Protein AF-A0A2X0LQR2-F1 (afdb_monomer)

Structure (mmCIF, N/CA/C/O backbone):
data_AF-A0A2X0LQR2-F1
#
_entry.id   AF-A0A2X0LQR2-F1
#
loop_
_atom_site.group_PDB
_atom_site.id
_atom_site.type_symbol
_atom_site.label_atom_id
_atom_site.label_alt_id
_atom_site.label_comp_id
_atom_site.label_asym_id
_atom_site.label_entity_id
_atom_site.label_seq_id
_atom_site.pdbx_PDB_ins_code
_atom_site.Cartn_x
_atom_site.Cartn_y
_atom_site.Cartn_z
_atom_site.occupancy
_atom_site.B_iso_or_equiv
_atom_site.auth_seq_id
_atom_site.auth_comp_id
_atom_site.auth_asym_id
_atom_site.auth_atom_id
_atom_site.pdbx_PDB_model_num
ATOM 1 N N . MET A 1 1 ? -68.042 10.830 -75.413 1.00 37.03 1 MET A N 1
ATOM 2 C CA . MET A 1 1 ? -68.304 9.758 -76.400 1.00 37.03 1 MET A CA 1
ATOM 3 C C . MET A 1 1 ? -67.283 8.655 -76.143 1.00 37.03 1 MET A C 1
ATOM 5 O O . MET A 1 1 ? -66.119 8.993 -75.977 1.00 37.03 1 MET A O 1
ATOM 9 N N . SER A 1 2 ? -67.717 7.398 -75.999 1.00 33.03 2 SER A N 1
ATOM 10 C CA . SER A 1 2 ? -66.844 6.212 -75.831 1.00 33.03 2 SER A CA 1
ATOM 11 C C . SER A 1 2 ? -66.238 5.748 -77.186 1.00 33.03 2 SER A C 1
ATOM 13 O O . SER A 1 2 ? -66.520 6.398 -78.191 1.00 33.03 2 SER A O 1
ATOM 15 N N . PRO A 1 3 ? -65.425 4.665 -77.230 1.00 62.09 3 PRO A N 1
ATOM 16 C CA . PRO A 1 3 ? -63.999 4.594 -77.605 1.00 62.09 3 PRO A CA 1
ATOM 17 C C . PRO A 1 3 ? -63.790 4.156 -79.091 1.00 62.09 3 PRO A C 1
ATOM 19 O O . PRO A 1 3 ? -64.756 4.264 -79.848 1.00 62.09 3 PRO A O 1
ATOM 22 N N . PRO A 1 4 ? -62.596 3.699 -79.566 1.00 39.72 4 PRO A N 1
ATOM 23 C CA . PRO A 1 4 ? -62.143 2.318 -79.292 1.00 39.72 4 PRO A CA 1
ATOM 24 C C . PRO A 1 4 ? -60.601 2.076 -79.225 1.00 39.72 4 PRO A C 1
ATOM 26 O O . PRO A 1 4 ? -59.791 2.805 -79.790 1.00 39.72 4 PRO A O 1
ATOM 29 N N . SER A 1 5 ? -60.216 0.995 -78.534 1.00 38.16 5 SER A N 1
ATOM 30 C CA . SER A 1 5 ? -58.995 0.168 -78.738 1.00 38.16 5 SER A CA 1
ATOM 31 C C . SER A 1 5 ? -59.114 -0.639 -80.069 1.00 38.16 5 SER A C 1
ATOM 33 O O . SER A 1 5 ? -60.225 -0.616 -80.600 1.00 38.16 5 SER A O 1
ATOM 35 N N . PRO A 1 6 ? -58.119 -1.403 -80.619 1.00 45.31 6 PRO A N 1
ATOM 36 C CA . PRO A 1 6 ? -57.048 -2.147 -79.917 1.00 45.31 6 PRO A CA 1
ATOM 37 C C . PRO A 1 6 ? -55.669 -2.349 -80.621 1.00 45.31 6 PRO A C 1
ATOM 39 O O . PRO A 1 6 ? -55.527 -2.096 -81.808 1.00 45.31 6 PRO A O 1
ATOM 42 N N . SER A 1 7 ? -54.716 -2.887 -79.828 1.00 35.38 7 SER A N 1
ATOM 43 C CA . SER A 1 7 ? -53.626 -3.870 -80.110 1.00 35.38 7 SER A CA 1
ATOM 44 C C . SER A 1 7 ? -52.618 -3.623 -81.263 1.00 35.38 7 SER A C 1
ATOM 46 O O . SER A 1 7 ? -52.982 -3.137 -82.317 1.00 35.38 7 SER A O 1
ATOM 48 N N . ALA A 1 8 ? -51.328 -3.990 -81.204 1.00 32.84 8 ALA A N 1
ATOM 49 C CA . ALA A 1 8 ? -50.599 -4.996 -80.423 1.00 32.84 8 ALA A CA 1
ATOM 50 C C . ALA A 1 8 ? -49.073 -4.711 -80.409 1.00 32.84 8 ALA A C 1
ATOM 52 O O . ALA A 1 8 ? -48.586 -4.047 -81.317 1.00 32.84 8 ALA A O 1
ATOM 53 N N . ALA A 1 9 ? -48.376 -5.358 -79.457 1.00 31.03 9 ALA A N 1
ATOM 54 C CA . ALA A 1 9 ? -46.938 -5.699 -79.406 1.00 31.03 9 ALA A CA 1
ATOM 55 C C . ALA A 1 9 ? -45.953 -4.510 -79.367 1.00 31.03 9 ALA A C 1
ATOM 57 O O . ALA A 1 9 ? -45.847 -3.747 -80.316 1.00 31.03 9 ALA A O 1
ATOM 58 N N . GLY A 1 10 ? -45.279 -4.238 -78.241 1.00 29.14 10 GLY A N 1
ATOM 59 C CA . GLY A 1 10 ? -44.215 -5.079 -77.653 1.00 29.14 10 GLY A CA 1
ATOM 60 C C . GLY A 1 10 ? -42.917 -4.726 -78.393 1.00 29.14 10 GLY A C 1
ATOM 61 O O . GLY A 1 10 ? -42.873 -4.868 -79.605 1.00 29.14 10 GLY A O 1
ATOM 62 N N . ASP A 1 11 ? -41.878 -4.130 -77.825 1.00 29.59 11 ASP A N 1
ATOM 63 C CA . ASP A 1 11 ? -41.240 -4.256 -76.519 1.00 29.59 11 ASP A CA 1
ATOM 64 C C . ASP A 1 11 ? -40.550 -2.909 -76.221 1.00 29.59 11 ASP A C 1
ATOM 66 O O . ASP A 1 11 ? -40.010 -2.278 -77.133 1.00 29.59 11 ASP A O 1
ATOM 70 N N . LEU A 1 12 ? -40.596 -2.439 -74.973 1.00 34.75 12 LEU A N 1
ATOM 71 C CA . LEU A 1 12 ? -39.966 -1.186 -74.542 1.00 34.75 12 LEU A CA 1
ATOM 72 C C . LEU A 1 12 ? -38.674 -1.508 -73.793 1.00 34.75 12 LEU A C 1
ATOM 74 O O . LEU A 1 12 ? -38.721 -1.963 -72.654 1.00 34.75 12 LEU A O 1
ATOM 78 N N . ASP A 1 13 ? -37.543 -1.195 -74.416 1.00 33.78 13 ASP A N 1
ATOM 79 C CA . ASP A 1 13 ? -36.260 -1.057 -73.734 1.00 33.78 13 ASP A CA 1
ATOM 80 C C . ASP A 1 13 ? -36.000 0.447 -73.533 1.00 33.78 13 ASP A C 1
ATOM 82 O O . ASP A 1 13 ? -35.768 1.189 -74.490 1.00 33.78 13 ASP A O 1
ATOM 86 N N . VAL A 1 14 ? -36.136 0.922 -72.291 1.00 36.72 14 VAL A N 1
ATOM 87 C CA . VAL A 1 14 ? -35.825 2.300 -71.875 1.00 36.72 14 VAL A CA 1
ATOM 88 C C . VAL A 1 14 ? -34.843 2.246 -70.708 1.00 36.72 14 VAL A C 1
ATOM 90 O O . VAL A 1 14 ? -35.204 2.061 -69.551 1.00 36.72 14 VAL A O 1
ATOM 93 N N . GLN A 1 15 ? -33.573 2.357 -71.081 1.00 34.62 15 GLN A N 1
ATOM 94 C CA . GLN A 1 15 ? -32.645 3.427 -70.708 1.00 34.62 15 GLN A CA 1
ATOM 95 C C . GLN A 1 15 ? -32.690 3.991 -69.269 1.00 34.62 15 GLN A C 1
ATOM 97 O O . GLN A 1 15 ? -33.530 4.813 -68.922 1.00 34.62 15 GLN A O 1
ATOM 102 N N . SER A 1 16 ? -31.647 3.601 -68.528 1.00 35.78 16 SER A N 1
ATOM 103 C CA . SER A 1 16 ? -30.756 4.361 -67.631 1.00 35.78 16 SER A CA 1
ATOM 104 C C . SER A 1 16 ? -31.255 5.391 -66.603 1.00 35.78 16 SER A C 1
ATOM 106 O O . SER A 1 16 ? -31.853 6.411 -66.922 1.00 35.78 16 SER A O 1
ATOM 108 N N . ASP A 1 17 ? -30.672 5.179 -65.413 1.00 37.75 17 ASP A N 1
ATOM 109 C CA . ASP A 1 17 ? -30.167 6.144 -64.422 1.00 37.75 17 ASP A CA 1
ATOM 110 C C . ASP A 1 17 ? -31.158 6.804 -63.451 1.00 37.75 17 ASP A C 1
ATOM 112 O O . ASP A 1 17 ? -31.755 7.836 -63.730 1.00 37.75 17 ASP A O 1
ATOM 116 N N . MET A 1 18 ? -31.213 6.296 -62.214 1.00 37.78 18 MET A N 1
ATOM 117 C CA . MET A 1 18 ? -30.435 6.853 -61.091 1.00 37.78 18 MET A CA 1
ATOM 118 C C . MET A 1 18 ? -30.925 6.327 -59.732 1.00 37.78 18 MET A C 1
ATOM 120 O O . MET A 1 18 ? -32.117 6.320 -59.450 1.00 37.78 18 MET A O 1
ATOM 124 N N . ALA A 1 19 ? -29.941 6.043 -58.869 1.00 40.81 19 ALA A N 1
ATOM 125 C CA . ALA A 1 19 ? -30.005 5.937 -57.407 1.00 40.81 19 ALA A CA 1
ATOM 126 C C . ALA A 1 19 ? -30.836 4.797 -56.786 1.00 40.81 19 ALA A C 1
ATOM 128 O O . ALA A 1 19 ? -31.954 4.521 -57.202 1.00 40.81 19 ALA A O 1
ATOM 129 N N . THR A 1 20 ? -30.288 4.224 -55.698 1.00 33.25 20 THR A N 1
ATOM 130 C CA . THR A 1 20 ? -30.971 3.690 -54.489 1.00 33.25 20 THR A CA 1
ATOM 131 C C . THR A 1 20 ? -30.330 2.379 -53.996 1.00 33.25 20 THR A C 1
ATOM 133 O O . THR A 1 20 ? -30.531 1.322 -54.574 1.00 33.25 20 THR A O 1
ATOM 136 N N . THR A 1 21 ? -29.563 2.514 -52.905 1.00 39.72 21 THR A N 1
ATOM 137 C CA . THR A 1 21 ? -29.566 1.685 -51.674 1.00 39.72 21 THR A CA 1
ATOM 138 C C . THR A 1 21 ? -29.356 0.155 -51.771 1.00 39.72 21 THR A C 1
ATOM 140 O O . THR A 1 21 ? -30.076 -0.525 -52.495 1.00 39.72 21 THR A O 1
ATOM 143 N N . PRO A 1 22 ? -28.447 -0.446 -50.969 1.00 45.72 22 PRO A N 1
ATOM 144 C CA . PRO A 1 22 ? -28.354 -1.905 -50.859 1.00 45.72 22 PRO A CA 1
ATOM 145 C C . PRO A 1 22 ? -29.617 -2.492 -50.188 1.00 45.72 22 PRO A C 1
ATOM 147 O O . PRO A 1 22 ? -30.152 -1.868 -49.266 1.00 45.72 22 PRO A O 1
ATOM 150 N N . PRO A 1 23 ? -30.106 -3.677 -50.606 1.00 50.25 23 PRO A N 1
ATOM 151 C CA . PRO A 1 23 ? -31.244 -4.327 -49.958 1.00 50.25 23 PRO A CA 1
ATOM 152 C C . PRO A 1 23 ? -30.871 -4.882 -48.561 1.00 50.25 23 PRO A C 1
ATOM 154 O O . PRO A 1 23 ? -29.695 -5.141 -48.295 1.00 50.25 23 PRO A O 1
ATOM 157 N N . PRO A 1 24 ? -31.856 -5.062 -47.655 1.00 38.16 24 PRO A N 1
ATOM 158 C CA . PRO A 1 24 ? -31.656 -5.534 -46.279 1.00 38.16 24 PRO A CA 1
ATOM 159 C C . PRO A 1 24 ? -31.376 -7.058 -46.226 1.00 38.16 24 PRO A C 1
ATOM 161 O O . PRO A 1 24 ? -31.501 -7.741 -47.246 1.00 38.16 24 PRO A O 1
ATOM 164 N N . PRO A 1 25 ? -30.961 -7.618 -45.069 1.00 43.97 25 PRO A N 1
ATOM 165 C CA . PRO A 1 25 ? -30.240 -8.884 -45.023 1.00 43.97 25 PRO A CA 1
ATOM 166 C C . PRO A 1 25 ? -31.184 -10.075 -45.205 1.00 43.97 25 PRO A C 1
ATOM 168 O O . PRO A 1 25 ? -32.221 -10.165 -44.551 1.00 43.97 25 PRO A O 1
ATOM 171 N N . SER A 1 26 ? -30.789 -11.029 -46.049 1.00 38.59 26 SER A N 1
ATOM 172 C CA . SER A 1 26 ? -31.388 -12.365 -46.057 1.00 38.59 26 SER A CA 1
ATOM 173 C C . SER A 1 26 ? -30.498 -13.302 -45.253 1.00 38.59 26 SER A C 1
ATOM 175 O O . SER A 1 26 ? -29.370 -13.600 -45.634 1.00 38.59 26 SER A O 1
ATOM 177 N N . SER A 1 27 ? -31.016 -13.712 -44.098 1.00 45.88 27 SER A N 1
ATOM 178 C CA . SER A 1 27 ? -30.435 -14.727 -43.228 1.00 45.88 27 SER A CA 1
ATOM 179 C C . SER A 1 27 ? -30.380 -16.069 -43.959 1.00 45.88 27 SER A C 1
ATOM 181 O O . SER A 1 27 ? -31.424 -16.660 -44.227 1.00 45.88 27 SER A O 1
ATOM 183 N N . ILE A 1 28 ? -29.175 -16.546 -44.271 1.00 43.28 28 ILE A N 1
ATOM 184 C CA . ILE A 1 28 ? -28.897 -17.953 -44.563 1.00 43.28 28 ILE A CA 1
ATOM 185 C C . ILE A 1 28 ? -27.579 -18.279 -43.859 1.00 43.28 28 ILE A C 1
ATOM 187 O O . ILE A 1 28 ? -26.565 -17.619 -44.071 1.00 43.28 28 ILE A O 1
ATOM 191 N N . ASN A 1 29 ? -27.626 -19.258 -42.959 1.00 52.88 29 ASN A N 1
ATOM 192 C CA . ASN A 1 29 ? -26.470 -19.785 -42.247 1.00 52.88 29 ASN A CA 1
ATOM 193 C C . ASN A 1 29 ? -25.481 -20.416 -43.243 1.00 52.88 29 ASN A C 1
ATOM 195 O O . ASN A 1 29 ? -25.614 -21.597 -43.549 1.00 52.88 29 ASN A O 1
ATOM 199 N N . ASP A 1 30 ? -24.485 -19.663 -43.707 1.00 40.47 30 ASP A N 1
ATOM 200 C CA . ASP A 1 30 ? -23.310 -20.218 -44.385 1.00 40.47 30 ASP A CA 1
ATOM 201 C C . ASP A 1 30 ? -22.145 -20.288 -43.394 1.00 40.47 30 ASP A C 1
ATOM 203 O O . ASP A 1 30 ? -21.385 -19.341 -43.182 1.00 40.47 30 ASP A O 1
ATOM 207 N N . VAL A 1 31 ? -22.019 -21.445 -42.743 1.00 52.91 31 VAL A N 1
ATOM 208 C CA . VAL A 1 31 ? -20.778 -21.833 -42.072 1.00 52.91 31 VAL A CA 1
ATOM 209 C C . VAL A 1 31 ? -19.761 -22.116 -43.174 1.00 52.91 31 VAL A C 1
ATOM 211 O O . VAL A 1 31 ? -19.867 -23.116 -43.883 1.00 52.91 31 VAL A O 1
ATOM 214 N N . ALA A 1 32 ? -18.781 -21.226 -43.329 1.00 51.41 32 ALA A N 1
ATOM 215 C CA . ALA A 1 32 ? -17.648 -21.453 -44.216 1.00 51.41 32 ALA A CA 1
ATOM 216 C C . ALA A 1 32 ? -16.962 -22.791 -43.864 1.00 51.41 32 ALA A C 1
ATOM 218 O O . ALA A 1 32 ? -16.744 -23.070 -42.678 1.00 51.41 32 ALA A O 1
ATOM 219 N N . PRO A 1 33 ? -16.598 -23.629 -44.851 1.00 46.56 33 PRO A N 1
ATOM 220 C CA . PRO A 1 33 ? -15.905 -24.875 -44.570 1.00 46.56 33 PRO A CA 1
ATOM 221 C C . PRO A 1 33 ? -14.556 -24.574 -43.910 1.00 46.56 33 PRO A C 1
ATOM 223 O O . PRO A 1 33 ? -13.736 -23.821 -44.434 1.00 46.56 33 PRO A O 1
ATOM 226 N N . THR A 1 34 ? -14.329 -25.167 -42.739 1.00 51.56 34 THR A N 1
ATOM 227 C CA . THR A 1 34 ? -13.036 -25.129 -42.054 1.00 51.56 34 THR A CA 1
ATOM 228 C C . THR A 1 34 ? -11.996 -25.817 -42.937 1.00 51.56 34 THR A C 1
ATOM 230 O O . THR A 1 34 ? -12.016 -27.034 -43.102 1.00 51.56 34 THR A O 1
ATOM 233 N N . THR A 1 35 ? -11.083 -25.047 -43.526 1.00 56.28 35 THR A N 1
ATOM 234 C CA . THR A 1 35 ? -9.946 -25.588 -44.275 1.00 56.28 35 THR A CA 1
ATOM 235 C C . THR A 1 35 ? -8.913 -26.131 -43.290 1.00 56.28 35 THR A C 1
ATOM 237 O O . THR A 1 35 ? -8.165 -25.367 -42.680 1.00 56.28 35 THR A O 1
ATOM 240 N N . SER A 1 36 ? -8.867 -27.447 -43.105 1.00 52.31 36 SER A N 1
ATOM 241 C CA . SER A 1 36 ? -7.817 -28.110 -42.328 1.00 52.31 36 SER A CA 1
ATOM 242 C C . SER A 1 36 ? -6.553 -28.271 -43.178 1.00 52.31 36 SER A C 1
ATOM 244 O O . SER A 1 36 ? -6.546 -29.029 -44.148 1.00 52.31 36 SER A O 1
ATOM 246 N N . VAL A 1 37 ? -5.477 -27.572 -42.815 1.00 69.44 37 VAL A N 1
ATOM 247 C CA . VAL A 1 37 ? -4.143 -27.764 -43.405 1.00 69.44 37 VAL A CA 1
ATOM 248 C C . VAL A 1 37 ? -3.453 -28.908 -42.665 1.00 69.44 37 VAL A C 1
ATOM 250 O O . VAL A 1 37 ? -3.290 -28.848 -41.449 1.00 69.44 37 VAL A O 1
ATOM 253 N N . THR A 1 38 ? -3.058 -29.959 -43.386 1.00 74.12 38 THR A N 1
ATOM 254 C CA . THR A 1 38 ? -2.294 -31.076 -42.806 1.00 74.12 38 THR A CA 1
ATOM 255 C C . THR A 1 38 ? -0.810 -30.785 -42.992 1.00 74.12 38 THR A C 1
ATOM 257 O O . THR A 1 38 ? -0.332 -30.750 -44.123 1.00 74.12 38 THR A O 1
ATOM 260 N N . LEU A 1 39 ? -0.096 -30.531 -41.897 1.00 76.31 39 LEU A N 1
ATOM 261 C CA . LEU A 1 39 ? 1.353 -30.333 -41.910 1.00 76.31 39 LEU A CA 1
ATOM 262 C C . LEU A 1 39 ? 2.059 -31.658 -41.628 1.00 76.31 39 LEU A C 1
ATOM 264 O O . LEU A 1 39 ? 1.596 -32.465 -40.821 1.00 76.31 39 LEU A O 1
ATOM 268 N N . THR A 1 40 ? 3.201 -31.865 -42.274 1.00 84.50 40 THR A N 1
ATOM 269 C CA . THR A 1 40 ? 4.139 -32.916 -41.864 1.00 84.50 40 THR A CA 1
ATOM 270 C C . THR A 1 40 ? 4.790 -32.542 -40.530 1.00 84.50 40 THR A C 1
ATOM 272 O O . THR A 1 40 ? 4.850 -31.367 -40.167 1.00 84.50 40 THR A O 1
ATOM 275 N N . GLN A 1 41 ? 5.288 -33.532 -39.787 1.00 79.38 41 GLN A N 1
ATOM 276 C CA . GLN A 1 41 ? 5.923 -33.306 -38.483 1.00 79.38 41 GLN A CA 1
ATOM 277 C C . GLN A 1 41 ? 7.097 -32.317 -38.570 1.00 79.38 41 GLN A C 1
ATOM 279 O O . GLN A 1 41 ? 7.236 -31.449 -37.719 1.00 79.38 41 GLN A O 1
ATOM 284 N N . GLU A 1 42 ? 7.880 -32.384 -39.644 1.00 84.00 42 GLU A N 1
ATOM 285 C CA . GLU A 1 42 ? 9.010 -31.485 -39.897 1.00 84.00 42 GLU A CA 1
ATOM 286 C C . GLU A 1 42 ? 8.552 -30.041 -40.135 1.00 84.00 42 GLU A C 1
ATOM 288 O O . GLU A 1 42 ? 9.133 -29.110 -39.584 1.00 84.00 42 GLU A O 1
ATOM 293 N N . GLN A 1 43 ? 7.469 -29.850 -40.895 1.00 82.06 43 GLN A N 1
ATOM 294 C CA . GLN A 1 43 ? 6.868 -28.531 -41.112 1.00 82.06 43 GLN A CA 1
ATOM 295 C C . GLN A 1 43 ? 6.237 -27.975 -39.837 1.00 82.06 43 GLN A C 1
ATOM 297 O O . GLN A 1 43 ? 6.261 -26.767 -39.616 1.00 82.06 43 GLN A O 1
ATOM 302 N N . PHE A 1 44 ? 5.678 -28.842 -38.992 1.00 79.38 44 PHE A N 1
ATOM 303 C CA . PHE A 1 44 ? 5.183 -28.451 -37.680 1.00 79.38 44 PHE A CA 1
ATOM 304 C C . PHE A 1 44 ? 6.338 -28.023 -36.767 1.00 79.38 44 PHE A C 1
ATOM 306 O O . PHE A 1 44 ? 6.283 -26.948 -36.179 1.00 79.38 44 PHE A O 1
ATOM 313 N N . ASP A 1 45 ? 7.422 -28.794 -36.713 1.00 79.62 45 ASP A N 1
ATOM 314 C CA . ASP A 1 45 ? 8.605 -28.470 -35.913 1.00 79.62 45 ASP A CA 1
ATOM 315 C C . ASP A 1 45 ? 9.306 -27.196 -36.407 1.00 79.62 45 ASP A C 1
ATOM 317 O O . ASP A 1 45 ? 9.794 -26.395 -35.606 1.00 79.62 45 ASP A O 1
ATOM 321 N N . GLU A 1 46 ? 9.330 -26.965 -37.719 1.00 82.94 46 GLU A N 1
ATOM 322 C CA . GLU A 1 46 ? 9.833 -25.735 -38.327 1.00 82.94 46 GLU A CA 1
ATOM 323 C C . GLU A 1 46 ? 8.914 -24.541 -38.036 1.00 82.94 46 GLU A C 1
ATOM 325 O O . GLU A 1 46 ? 9.401 -23.468 -37.685 1.00 82.94 46 GLU A O 1
ATOM 330 N N . LEU A 1 47 ? 7.591 -24.725 -38.072 1.00 79.69 47 LEU A N 1
ATOM 331 C CA . LEU A 1 47 ? 6.622 -23.702 -37.679 1.00 79.69 47 LEU A CA 1
ATOM 332 C C . LEU A 1 47 ? 6.775 -23.323 -36.198 1.00 79.69 47 LEU A C 1
ATOM 334 O O . LEU A 1 47 ? 6.786 -22.140 -35.868 1.00 79.69 47 LEU A O 1
ATOM 338 N N . ILE A 1 48 ? 6.965 -24.307 -35.316 1.00 75.50 48 ILE A N 1
ATOM 339 C CA . ILE A 1 48 ? 7.224 -24.099 -33.883 1.00 75.50 48 ILE A CA 1
ATOM 340 C C . ILE A 1 48 ? 8.571 -23.391 -33.671 1.00 75.50 48 ILE A C 1
ATOM 342 O O . ILE A 1 48 ? 8.677 -22.485 -32.842 1.00 75.50 48 ILE A O 1
ATOM 346 N N . ARG A 1 49 ? 9.607 -23.760 -34.434 1.00 75.69 49 ARG A N 1
ATOM 347 C CA . ARG A 1 49 ? 10.927 -23.113 -34.384 1.00 75.69 49 ARG A CA 1
ATOM 348 C C . ARG A 1 49 ? 10.871 -21.663 -34.866 1.00 75.69 49 ARG A C 1
ATOM 350 O O . ARG A 1 49 ? 11.500 -20.813 -34.248 1.00 75.69 49 ARG A O 1
ATOM 357 N N . ASN A 1 50 ? 10.103 -21.388 -35.916 1.00 72.06 50 ASN A N 1
ATOM 358 C CA . ASN A 1 50 ? 9.919 -20.054 -36.489 1.00 72.06 50 ASN A CA 1
ATOM 359 C C . ASN A 1 50 ? 8.978 -19.170 -35.650 1.00 72.06 50 ASN A C 1
ATOM 361 O O . ASN A 1 50 ? 9.060 -17.948 -35.735 1.00 72.06 50 ASN A O 1
ATOM 365 N N . GLN A 1 51 ? 8.109 -19.765 -34.823 1.00 62.59 51 GLN A N 1
ATOM 366 C CA . GLN A 1 51 ? 7.305 -19.047 -33.825 1.00 62.59 51 GLN A CA 1
ATOM 367 C C . GLN A 1 51 ? 8.078 -18.704 -32.551 1.00 62.59 51 GLN A C 1
ATOM 369 O O . GLN A 1 51 ? 7.642 -17.826 -31.809 1.00 62.59 51 GLN A O 1
ATOM 374 N N . ARG A 1 52 ? 9.210 -19.364 -32.274 1.00 58.12 52 ARG A N 1
ATOM 375 C CA . ARG A 1 52 ? 10.084 -18.981 -31.164 1.00 58.12 52 ARG A CA 1
ATOM 376 C C . ARG A 1 52 ? 10.886 -17.751 -31.601 1.00 58.12 52 ARG A C 1
ATOM 378 O O . ARG A 1 52 ? 11.712 -17.885 -32.505 1.00 58.12 52 ARG A O 1
ATOM 385 N N . PRO A 1 53 ? 10.699 -16.564 -30.994 1.00 51.69 53 PRO A N 1
ATOM 386 C CA . PRO A 1 53 ? 11.540 -15.421 -31.302 1.00 51.69 53 PRO A CA 1
ATOM 387 C C . PRO A 1 53 ? 12.974 -15.778 -30.913 1.00 51.69 5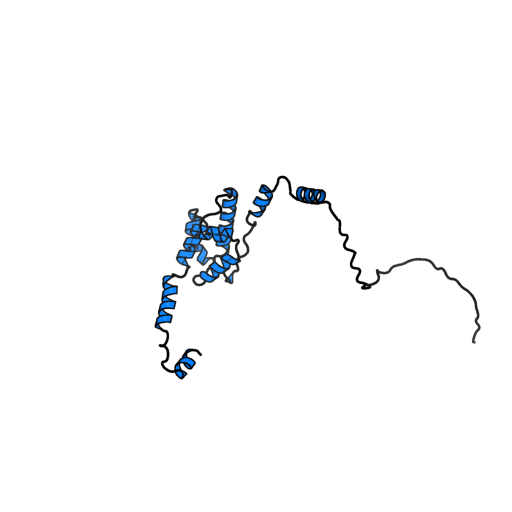3 PRO A C 1
ATOM 389 O O . PRO A 1 53 ? 13.323 -15.866 -29.737 1.00 51.69 53 PRO A O 1
ATOM 392 N N . ALA A 1 54 ? 13.825 -16.029 -31.902 1.00 61.22 54 ALA A N 1
ATOM 393 C CA . ALA A 1 54 ? 15.247 -16.092 -31.656 1.00 61.22 54 ALA A CA 1
ATOM 394 C C . ALA A 1 54 ? 15.687 -14.684 -31.235 1.00 61.22 54 ALA A C 1
ATOM 396 O O . ALA A 1 54 ? 15.679 -13.769 -32.056 1.00 61.22 54 ALA A O 1
ATOM 397 N N . ARG A 1 55 ? 16.122 -14.554 -29.973 1.00 53.44 55 ARG A N 1
ATOM 398 C CA . ARG A 1 55 ? 16.982 -13.466 -29.471 1.00 53.44 55 ARG A CA 1
ATOM 399 C C . ARG A 1 55 ? 16.307 -12.193 -28.941 1.00 53.44 55 ARG A C 1
ATOM 401 O O . ARG A 1 55 ? 16.867 -11.118 -29.105 1.00 53.44 55 ARG A O 1
ATOM 408 N N . ASP A 1 56 ? 15.192 -12.319 -28.224 1.00 49.88 56 ASP A N 1
ATOM 409 C CA . ASP A 1 56 ? 14.656 -11.206 -27.415 1.00 49.88 56 ASP A CA 1
ATOM 410 C C . ASP A 1 56 ? 13.910 -11.653 -26.135 1.00 49.88 56 ASP A C 1
ATOM 412 O O . ASP A 1 56 ? 13.237 -10.850 -25.488 1.00 49.88 56 ASP A O 1
ATOM 416 N N . ASP A 1 57 ? 14.056 -12.922 -25.728 1.00 54.78 57 ASP A N 1
ATOM 417 C CA . ASP A 1 57 ? 13.377 -13.479 -24.547 1.00 54.78 57 ASP A CA 1
ATOM 418 C C . ASP A 1 57 ? 13.747 -12.736 -23.257 1.00 54.78 57 ASP A C 1
ATOM 420 O O . ASP A 1 57 ? 12.861 -12.384 -22.487 1.00 54.78 57 ASP A O 1
ATOM 424 N N . ASP A 1 58 ? 15.017 -12.386 -23.039 1.00 55.31 58 ASP A N 1
ATOM 425 C CA . ASP A 1 58 ? 15.419 -11.662 -21.825 1.00 55.31 58 ASP A CA 1
ATOM 426 C C . ASP A 1 58 ? 14.855 -10.232 -21.787 1.00 55.31 58 ASP A C 1
ATOM 428 O O . ASP A 1 58 ? 14.458 -9.739 -20.733 1.00 55.31 58 ASP A O 1
ATOM 432 N N . ALA A 1 59 ? 14.764 -9.554 -22.936 1.00 51.16 59 ALA A N 1
ATOM 433 C CA . ALA A 1 59 ? 14.249 -8.190 -23.017 1.00 51.16 59 ALA A CA 1
ATOM 434 C C . ALA A 1 59 ? 12.716 -8.141 -22.912 1.00 51.16 59 ALA A C 1
ATOM 436 O O . ALA A 1 59 ? 12.178 -7.257 -22.241 1.00 51.16 59 ALA A O 1
ATOM 437 N N . PHE A 1 60 ? 12.001 -9.087 -23.529 1.00 49.31 60 PHE A N 1
ATOM 438 C CA . PHE A 1 60 ? 10.548 -9.213 -23.388 1.00 49.31 60 PHE A CA 1
ATOM 439 C C . PHE A 1 60 ? 10.148 -9.732 -22.003 1.00 49.31 60 PHE A C 1
ATOM 441 O O . PHE A 1 60 ? 9.223 -9.181 -21.407 1.00 49.31 60 PHE A O 1
ATOM 448 N N . SER A 1 61 ? 10.879 -10.699 -21.448 1.00 58.50 61 SER A N 1
ATOM 449 C CA . SER A 1 61 ? 10.659 -11.218 -20.093 1.00 58.50 61 SER A CA 1
ATOM 450 C C . SER A 1 61 ? 10.956 -10.144 -19.035 1.00 58.50 61 SER A C 1
ATOM 452 O O . SER A 1 61 ? 10.151 -9.915 -18.134 1.00 58.50 61 SER A O 1
ATOM 454 N N . MET A 1 62 ? 12.015 -9.337 -19.208 1.00 57.84 62 MET A N 1
ATOM 455 C CA . MET A 1 62 ? 12.254 -8.174 -18.340 1.00 57.84 62 MET A CA 1
ATOM 456 C C . MET A 1 62 ? 11.220 -7.056 -18.509 1.00 57.84 62 MET A C 1
ATOM 458 O O . MET A 1 62 ? 10.873 -6.415 -17.520 1.00 57.84 62 MET A O 1
ATOM 462 N N . ARG A 1 63 ? 10.697 -6.807 -19.719 1.00 59.69 63 ARG A N 1
ATOM 463 C CA . ARG A 1 63 ? 9.607 -5.831 -19.919 1.00 59.69 63 ARG A CA 1
ATOM 464 C C . ARG A 1 63 ? 8.320 -6.255 -19.218 1.00 59.69 63 ARG A C 1
ATOM 466 O O . ARG A 1 63 ? 7.623 -5.382 -18.710 1.00 59.69 63 ARG A O 1
ATOM 473 N N . GLN A 1 64 ? 8.030 -7.554 -19.161 1.00 65.38 64 GLN A N 1
ATOM 474 C CA . GLN A 1 64 ? 6.895 -8.092 -18.404 1.00 65.38 64 GLN A CA 1
ATOM 475 C C . GLN A 1 64 ? 7.089 -7.979 -16.886 1.00 65.38 64 GLN A C 1
ATOM 477 O O . GLN A 1 64 ? 6.110 -7.867 -16.157 1.00 65.38 64 GLN A O 1
ATOM 482 N N . LEU A 1 65 ? 8.337 -7.958 -16.410 1.00 82.25 65 LEU A N 1
ATOM 483 C CA . LEU A 1 65 ? 8.662 -7.799 -14.991 1.00 82.25 65 LEU A CA 1
ATOM 484 C C . LEU A 1 65 ? 8.615 -6.348 -14.504 1.00 82.25 65 LEU A C 1
ATOM 486 O O . LEU A 1 65 ? 8.702 -6.116 -13.301 1.00 82.25 65 LEU A O 1
ATOM 490 N N . LEU A 1 66 ? 8.523 -5.359 -15.395 1.00 89.06 66 LEU A N 1
ATOM 491 C CA . LEU A 1 66 ? 8.469 -3.960 -14.982 1.00 89.06 66 LEU A CA 1
ATOM 492 C C . LEU A 1 66 ? 7.117 -3.634 -14.336 1.00 89.06 66 LEU A C 1
ATOM 494 O O . LEU A 1 66 ? 6.077 -4.005 -14.882 1.00 89.06 66 LEU A O 1
ATOM 498 N N . PRO A 1 67 ? 7.101 -2.859 -13.236 1.00 91.75 67 PRO A N 1
ATOM 499 C CA . PRO A 1 67 ? 5.843 -2.374 -12.705 1.00 91.75 67 PRO A CA 1
ATOM 500 C C . PRO A 1 67 ? 5.171 -1.441 -13.727 1.00 91.75 67 PRO A C 1
ATOM 502 O O . PRO A 1 67 ? 5.873 -0.713 -14.452 1.00 91.75 67 PRO A O 1
ATOM 505 N N . PRO A 1 68 ? 3.826 -1.394 -13.759 1.00 90.38 68 PRO A N 1
ATOM 506 C CA . PRO A 1 68 ? 3.090 -0.393 -14.519 1.00 90.38 68 PRO A CA 1
ATOM 507 C C . PRO A 1 68 ? 3.560 1.030 -14.194 1.00 9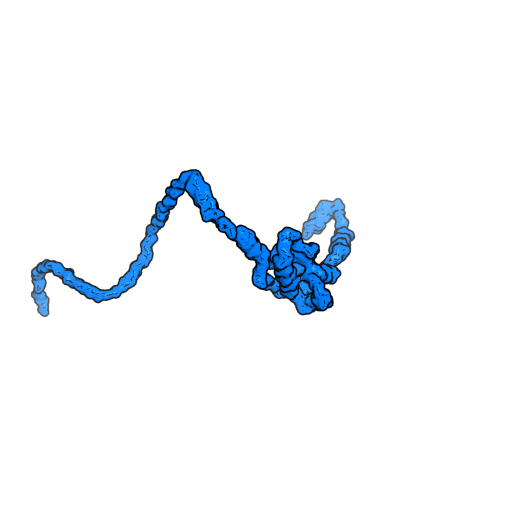0.38 68 PRO A C 1
ATOM 509 O O . PRO A 1 68 ? 4.114 1.299 -13.126 1.00 90.38 68 PRO A O 1
ATOM 512 N N . ALA A 1 69 ? 3.306 1.978 -15.100 1.00 89.06 69 ALA A N 1
ATOM 513 C CA . ALA A 1 69 ? 3.719 3.369 -14.892 1.00 89.06 69 ALA A CA 1
ATOM 514 C C . ALA A 1 69 ? 3.147 3.946 -13.584 1.00 89.06 69 ALA A C 1
ATOM 516 O O . ALA A 1 69 ? 3.877 4.562 -12.800 1.00 89.06 69 ALA A O 1
ATOM 517 N N . ASN A 1 70 ? 1.866 3.678 -13.318 1.00 90.00 70 ASN A N 1
ATOM 518 C CA . ASN A 1 70 ? 1.153 4.149 -12.138 1.00 90.00 70 ASN A CA 1
ATOM 519 C C . ASN A 1 70 ? 0.556 2.980 -11.343 1.00 90.00 70 ASN A C 1
ATOM 521 O O . ASN A 1 70 ? 0.093 2.008 -11.949 1.00 90.00 70 ASN A O 1
ATOM 525 N N . PRO A 1 71 ? 0.554 3.064 -10.002 1.00 92.56 71 PRO A N 1
ATOM 526 C CA . PRO A 1 71 ? -0.248 2.180 -9.173 1.00 92.56 71 PRO A CA 1
ATOM 527 C C . PRO A 1 71 ? -1.738 2.283 -9.525 1.00 92.56 71 PRO A C 1
ATOM 529 O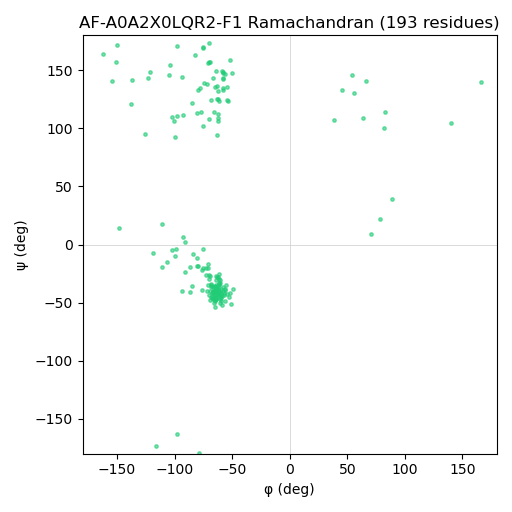 O . PRO A 1 71 ? -2.190 3.368 -9.907 1.00 92.56 71 PRO A O 1
ATOM 532 N N . PRO A 1 72 ? -2.508 1.191 -9.373 1.00 93.12 72 PRO A N 1
ATOM 533 C CA . PRO A 1 72 ? -3.961 1.256 -9.320 1.00 93.12 72 PRO A CA 1
ATOM 534 C C . PRO A 1 72 ? -4.430 2.306 -8.311 1.00 93.12 72 PRO A C 1
ATOM 536 O O . PRO A 1 72 ? -3.783 2.535 -7.285 1.00 93.12 72 PRO A O 1
ATOM 539 N N . VAL A 1 73 ? -5.563 2.942 -8.604 1.00 95.50 73 VAL A N 1
ATOM 540 C CA . VAL A 1 73 ? -6.197 3.869 -7.664 1.00 95.50 73 VAL A CA 1
ATOM 541 C C . VAL A 1 73 ? -6.719 3.063 -6.483 1.00 95.50 73 VAL A C 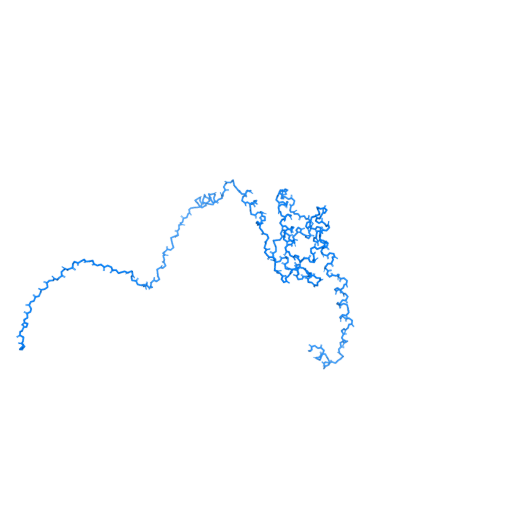1
ATOM 543 O O . VAL A 1 73 ? -7.486 2.120 -6.664 1.00 95.50 73 VAL A O 1
ATOM 546 N N . PHE A 1 74 ? -6.291 3.439 -5.283 1.00 97.00 74 PHE A N 1
ATOM 547 C CA . PHE A 1 74 ? -6.779 2.830 -4.057 1.00 97.00 74 PHE A CA 1
ATOM 548 C C . PHE A 1 74 ? -8.146 3.429 -3.689 1.00 97.00 74 PHE A C 1
ATOM 550 O O . PHE A 1 74 ? -8.261 4.659 -3.724 1.00 97.00 74 PHE A O 1
ATOM 557 N N . PRO A 1 75 ? -9.164 2.618 -3.345 1.00 96.94 75 PRO A N 1
ATOM 558 C CA . PRO A 1 75 ? -10.488 3.127 -2.991 1.00 96.94 75 PRO A CA 1
ATOM 559 C C . PRO A 1 75 ? -10.424 4.097 -1.805 1.00 96.94 75 PRO A C 1
ATOM 561 O O . PRO A 1 75 ? -9.765 3.816 -0.803 1.00 96.94 75 PRO A O 1
ATOM 564 N N . ASP A 1 76 ? -11.086 5.251 -1.921 1.00 96.25 76 ASP A N 1
ATOM 565 C CA . ASP A 1 76 ? -11.015 6.312 -0.907 1.00 96.25 76 ASP A CA 1
ATOM 566 C C . ASP A 1 76 ? -11.624 5.893 0.439 1.00 96.25 76 ASP A C 1
ATOM 568 O O . ASP A 1 76 ? -11.092 6.256 1.487 1.00 96.25 76 ASP A O 1
ATOM 572 N N . ASP A 1 77 ? -12.699 5.108 0.403 1.00 95.56 77 ASP A N 1
ATOM 573 C CA . ASP A 1 77 ? -13.399 4.545 1.564 1.00 95.56 77 ASP A CA 1
ATOM 574 C C . ASP A 1 77 ? -12.602 3.450 2.285 1.00 95.56 77 ASP A C 1
ATOM 576 O O . ASP A 1 77 ? -12.840 3.177 3.457 1.00 95.56 77 ASP A O 1
ATOM 580 N N . SER A 1 78 ? -11.628 2.854 1.599 1.00 97.38 78 SER A N 1
ATOM 581 C CA . SER A 1 78 ? -10.801 1.769 2.127 1.00 97.38 78 SER A CA 1
ATOM 582 C C . SER A 1 78 ? -9.445 2.247 2.645 1.00 97.38 78 SER A C 1
ATOM 584 O O . SER A 1 78 ? -8.658 1.438 3.137 1.00 97.38 78 SER A O 1
ATOM 586 N N . LYS A 1 79 ? -9.115 3.541 2.502 1.00 98.06 79 LYS A N 1
ATOM 587 C CA . LYS A 1 79 ? -7.837 4.103 2.968 1.00 98.06 79 LYS A CA 1
ATOM 588 C C . LYS A 1 79 ? -7.657 3.899 4.467 1.00 98.06 79 LYS A C 1
ATOM 590 O O . LYS A 1 79 ? -8.622 3.923 5.223 1.00 98.06 79 LYS A O 1
ATOM 595 N N . LEU A 1 80 ? -6.403 3.757 4.895 1.00 98.25 80 LEU A N 1
ATOM 596 C CA . LEU A 1 80 ? -6.095 3.447 6.290 1.00 98.25 80 LEU A CA 1
ATOM 597 C C . LEU A 1 80 ? -6.594 4.550 7.236 1.00 98.25 80 LEU A C 1
ATOM 599 O O . LEU A 1 80 ? -6.177 5.714 7.115 1.00 98.25 80 LEU A O 1
ATOM 603 N N . THR A 1 81 ? -7.427 4.144 8.190 1.00 95.94 81 THR A N 1
ATOM 604 C CA . THR A 1 81 ? -7.901 4.895 9.357 1.00 95.94 81 THR A CA 1
ATOM 605 C C . THR A 1 81 ? -7.405 4.223 10.643 1.00 95.94 81 THR A C 1
ATOM 607 O O . THR A 1 81 ? -6.566 3.325 10.609 1.00 95.94 81 THR A O 1
ATOM 610 N N . GLU A 1 82 ? -7.867 4.702 11.796 1.00 91.38 82 GLU A N 1
ATOM 611 C CA . GLU A 1 82 ? -7.460 4.190 13.110 1.00 91.38 82 GLU A CA 1
ATOM 612 C C . GLU A 1 82 ? -7.998 2.778 13.400 1.00 91.38 82 GLU A C 1
ATOM 614 O O . GLU A 1 82 ? -7.387 2.022 14.148 1.00 91.38 82 GLU A O 1
ATOM 619 N N . ASP A 1 83 ? -9.118 2.411 12.783 1.00 91.31 83 ASP A N 1
ATOM 620 C CA . ASP A 1 83 ? -9.959 1.273 13.149 1.00 91.31 83 ASP A CA 1
ATOM 621 C C . ASP A 1 83 ? -10.102 0.207 12.050 1.00 91.31 83 ASP A C 1
ATOM 623 O O . ASP A 1 83 ? -10.639 -0.868 12.309 1.00 91.31 83 ASP A O 1
ATOM 627 N N . ASN A 1 84 ? -9.594 0.458 10.840 1.00 94.62 84 ASN A 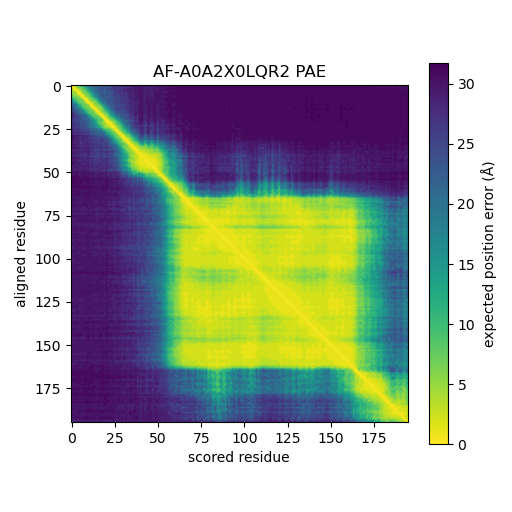N 1
ATOM 628 C CA . ASN A 1 84 ? -9.828 -0.405 9.678 1.00 94.62 84 ASN A CA 1
ATOM 629 C C . ASN A 1 84 ? -8.592 -1.180 9.191 1.00 94.62 84 ASN A C 1
ATOM 631 O O . ASN A 1 84 ? -8.587 -1.657 8.059 1.00 94.62 84 ASN A O 1
ATOM 635 N N . TYR A 1 85 ? -7.536 -1.320 10.004 1.00 95.19 85 TYR A N 1
ATOM 636 C CA . TYR A 1 85 ? -6.258 -1.893 9.551 1.00 95.19 85 TYR A CA 1
ATOM 637 C C . TYR A 1 85 ? -6.398 -3.251 8.848 1.00 95.19 85 TYR A C 1
ATOM 639 O O . TYR A 1 85 ? -5.747 -3.480 7.831 1.00 95.19 85 TYR A O 1
ATOM 647 N N . VAL A 1 86 ? -7.242 -4.148 9.368 1.00 94.06 86 VAL A N 1
ATOM 648 C CA . VAL A 1 86 ? -7.446 -5.489 8.791 1.00 94.06 86 VAL A CA 1
ATOM 649 C C . VAL A 1 86 ? -8.084 -5.399 7.402 1.00 94.06 86 VAL A C 1
ATOM 651 O O . VAL A 1 86 ? -7.598 -6.026 6.460 1.00 94.06 86 VAL A O 1
ATOM 654 N N . ASP A 1 87 ? -9.121 -4.576 7.253 1.00 95.50 87 ASP A N 1
ATOM 655 C CA . ASP A 1 87 ? -9.797 -4.359 5.970 1.00 95.50 87 ASP A CA 1
ATOM 656 C C . ASP A 1 87 ? -8.896 -3.613 4.979 1.00 95.50 87 ASP A C 1
ATOM 658 O O . ASP A 1 87 ? -8.868 -3.930 3.786 1.00 95.50 87 ASP A O 1
ATOM 662 N N . TRP A 1 88 ? -8.094 -2.664 5.465 1.00 97.69 88 TRP A N 1
ATOM 663 C CA . TRP A 1 88 ? -7.084 -1.974 4.671 1.00 97.69 88 TRP A CA 1
ATOM 664 C C . TRP A 1 88 ? -5.994 -2.936 4.178 1.00 97.69 88 TRP A C 1
ATOM 666 O O . TRP A 1 88 ? -5.668 -2.916 2.992 1.00 97.69 88 TRP A O 1
ATOM 676 N N . ASP A 1 89 ? -5.459 -3.817 5.032 1.00 96.62 89 ASP A N 1
ATOM 677 C CA . ASP A 1 89 ? -4.445 -4.820 4.662 1.00 96.62 89 ASP A CA 1
ATOM 678 C C . ASP A 1 89 ? -4.992 -5.836 3.642 1.00 96.62 89 ASP A C 1
ATOM 680 O O . ASP A 1 89 ? -4.307 -6.227 2.682 1.00 96.62 89 ASP A O 1
ATOM 684 N N . LEU A 1 90 ? -6.266 -6.212 3.784 1.00 96.62 90 LEU A N 1
ATOM 685 C CA . LEU A 1 90 ? -6.969 -7.024 2.796 1.00 96.62 90 LEU A CA 1
ATOM 686 C C . LEU A 1 90 ? -7.114 -6.271 1.466 1.00 96.62 90 LEU A C 1
ATOM 688 O O . LEU A 1 90 ? -6.763 -6.808 0.413 1.00 96.62 90 LEU A O 1
ATOM 692 N N . THR A 1 91 ? -7.545 -5.009 1.510 1.00 97.62 91 THR A N 1
ATOM 693 C CA . THR A 1 91 ? -7.720 -4.163 0.320 1.00 97.62 91 THR A CA 1
ATOM 694 C C . THR A 1 91 ? -6.394 -3.925 -0.404 1.00 97.62 91 THR A C 1
ATOM 696 O O . THR A 1 91 ? -6.327 -4.034 -1.630 1.00 97.62 91 THR A O 1
ATOM 699 N N . MET A 1 92 ? -5.304 -3.691 0.334 1.00 97.12 92 MET A N 1
ATOM 700 C CA . MET A 1 92 ? -3.934 -3.642 -0.191 1.00 97.12 92 MET A CA 1
ATOM 701 C C . MET A 1 92 ? -3.602 -4.901 -0.995 1.00 97.12 92 MET A C 1
ATOM 703 O O . MET A 1 92 ? -3.063 -4.799 -2.097 1.00 97.12 92 MET A O 1
ATOM 707 N N . SER A 1 93 ? -3.956 -6.073 -0.465 1.00 96.31 93 SER A N 1
ATOM 708 C CA . SER A 1 93 ? -3.637 -7.376 -1.058 1.00 96.31 93 SER A CA 1
ATOM 709 C C . SER A 1 93 ? -4.410 -7.680 -2.339 1.00 96.31 93 SER A C 1
ATOM 711 O O . SER A 1 93 ? -3.893 -8.395 -3.194 1.00 96.31 93 SER A O 1
ATOM 713 N N . VAL A 1 94 ? -5.629 -7.154 -2.479 1.00 96.81 94 VAL A N 1
ATOM 714 C CA . VAL A 1 94 ? -6.441 -7.329 -3.697 1.00 96.81 94 VAL A CA 1
ATOM 715 C C . VAL A 1 94 ? -6.221 -6.217 -4.723 1.00 96.81 94 VAL A C 1
ATOM 717 O O . VAL A 1 94 ? -6.448 -6.434 -5.910 1.00 96.81 94 VAL A O 1
ATOM 720 N N . THR A 1 95 ? -5.768 -5.038 -4.289 1.00 96.81 95 THR A N 1
ATOM 721 C CA . THR A 1 95 ? -5.576 -3.872 -5.168 1.00 96.81 95 THR A CA 1
ATOM 722 C C . THR A 1 95 ? -4.206 -3.873 -5.834 1.00 96.81 95 THR A C 1
ATOM 724 O O . THR A 1 95 ? -4.085 -3.517 -7.006 1.00 96.81 95 THR A O 1
ATOM 727 N N . PHE A 1 96 ? -3.154 -4.239 -5.098 1.00 95.12 96 PHE A N 1
ATOM 728 C CA . PHE A 1 96 ? -1.781 -4.130 -5.579 1.00 95.12 96 PHE A CA 1
ATOM 729 C C . PHE A 1 96 ? -1.189 -5.470 -6.000 1.00 95.12 96 PHE A C 1
ATOM 731 O O . PHE A 1 96 ? -1.572 -6.538 -5.529 1.00 95.12 96 PHE A O 1
ATOM 738 N N . ALA A 1 97 ? -0.210 -5.394 -6.903 1.00 93.06 97 ALA A N 1
ATOM 739 C CA . ALA A 1 97 ? 0.522 -6.559 -7.374 1.00 93.06 97 ALA A CA 1
ATOM 740 C C . ALA A 1 97 ? 1.198 -7.299 -6.210 1.00 93.06 97 ALA A C 1
ATOM 742 O O . ALA A 1 97 ? 1.667 -6.694 -5.237 1.00 93.06 97 ALA A O 1
ATOM 743 N N . ARG A 1 98 ? 1.308 -8.622 -6.345 1.00 92.38 98 ARG A N 1
ATOM 744 C CA . ARG A 1 98 ? 1.884 -9.506 -5.325 1.00 92.38 98 ARG A CA 1
ATOM 745 C C . ARG A 1 98 ? 3.295 -9.079 -4.922 1.00 92.38 98 ARG A C 1
ATOM 747 O O . ARG A 1 98 ? 3.658 -9.206 -3.759 1.00 92.38 98 ARG A O 1
ATOM 754 N N . GLU A 1 99 ? 4.069 -8.558 -5.861 1.00 93.56 99 GLU A N 1
ATOM 755 C CA . GLU A 1 99 ? 5.437 -8.075 -5.698 1.00 93.56 99 GLU A CA 1
ATOM 756 C C . GLU A 1 99 ? 5.505 -6.893 -4.723 1.00 93.56 99 GLU A C 1
ATOM 758 O O . GLU A 1 99 ? 6.385 -6.860 -3.863 1.00 93.56 99 GLU A O 1
ATOM 763 N N . VAL A 1 100 ? 4.543 -5.964 -4.802 1.00 95.50 100 VAL A N 1
ATOM 764 C CA . VAL A 1 100 ? 4.413 -4.834 -3.866 1.00 95.50 100 VAL A CA 1
ATOM 765 C C . VAL A 1 100 ? 4.096 -5.355 -2.478 1.00 95.50 100 VAL A C 1
ATOM 767 O O . VAL A 1 100 ? 4.808 -5.065 -1.522 1.00 95.50 100 VAL A O 1
ATOM 770 N N . CYS A 1 101 ? 3.052 -6.172 -2.372 1.00 95.44 101 CYS A N 1
ATOM 771 C CA . CYS A 1 101 ? 2.602 -6.747 -1.112 1.00 95.44 101 CYS A CA 1
ATOM 772 C C . CYS A 1 101 ? 3.679 -7.612 -0.438 1.00 95.44 101 CYS A C 1
ATOM 774 O O . CYS A 1 101 ? 3.822 -7.592 0.785 1.00 95.44 101 CYS A O 1
ATOM 776 N N . ALA A 1 102 ? 4.448 -8.373 -1.217 1.00 94.06 102 ALA A N 1
ATOM 777 C CA . ALA A 1 102 ? 5.554 -9.177 -0.717 1.00 94.06 102 ALA A CA 1
ATOM 778 C C . ALA A 1 102 ? 6.698 -8.293 -0.211 1.00 94.06 102 ALA A C 1
ATOM 780 O O . ALA A 1 102 ? 7.187 -8.520 0.896 1.00 94.06 102 ALA A O 1
ATOM 781 N N . TYR A 1 103 ? 7.085 -7.274 -0.981 1.00 96.75 103 TYR A N 1
ATOM 782 C CA . TYR A 1 103 ? 8.142 -6.348 -0.592 1.00 96.75 103 TYR A CA 1
ATOM 783 C C . TYR A 1 103 ? 7.777 -5.537 0.652 1.00 96.75 103 TYR A C 1
ATOM 785 O O . TYR A 1 103 ? 8.566 -5.487 1.590 1.00 96.75 103 TYR A O 1
ATOM 793 N N . LEU A 1 104 ? 6.570 -4.971 0.719 1.00 97.19 104 LEU A N 1
ATOM 794 C CA . LEU A 1 104 ? 6.128 -4.202 1.885 1.00 97.19 104 LEU A CA 1
ATOM 795 C C . LEU A 1 104 ? 6.182 -5.032 3.173 1.00 97.19 104 LEU A C 1
ATOM 797 O O . LEU A 1 104 ? 6.587 -4.514 4.208 1.00 97.19 104 LEU A O 1
ATOM 801 N N . ARG A 1 105 ? 5.859 -6.330 3.111 1.00 95.06 105 ARG A N 1
ATOM 802 C CA . ARG A 1 105 ? 5.854 -7.209 4.291 1.00 95.06 105 ARG A CA 1
ATOM 803 C C . ARG A 1 105 ? 7.217 -7.818 4.627 1.00 95.06 105 ARG A C 1
ATOM 805 O O . ARG A 1 105 ? 7.513 -8.002 5.801 1.00 95.06 105 ARG A O 1
ATOM 812 N N . LYS A 1 106 ? 8.040 -8.151 3.627 1.00 95.00 106 LYS A N 1
ATOM 813 C CA . LYS A 1 106 ? 9.314 -8.880 3.817 1.00 95.00 106 LYS A CA 1
ATOM 814 C C . LYS A 1 106 ? 10.569 -8.022 3.654 1.00 95.00 106 LYS A C 1
ATOM 816 O O . LYS A 1 106 ? 11.659 -8.489 3.971 1.00 95.00 106 LYS A O 1
ATOM 821 N N . GLY A 1 107 ? 10.443 -6.830 3.081 1.00 94.75 107 GLY A N 1
ATOM 822 C CA . GLY A 1 107 ? 11.549 -5.913 2.807 1.00 94.75 107 GLY A CA 1
ATOM 823 C C . GLY A 1 107 ? 12.505 -6.354 1.702 1.00 94.75 107 GLY A C 1
ATOM 824 O O . GLY A 1 107 ? 13.556 -5.744 1.536 1.00 94.75 107 GLY A O 1
ATOM 825 N N . THR A 1 108 ? 12.186 -7.415 0.957 1.00 91.81 108 THR A N 1
ATOM 826 C CA . THR A 1 108 ? 13.085 -7.990 -0.050 1.00 91.81 108 THR A CA 1
ATOM 827 C C . THR A 1 108 ? 12.344 -8.342 -1.335 1.00 91.81 108 THR A C 1
ATOM 829 O O . THR A 1 108 ? 11.205 -8.812 -1.312 1.00 91.81 108 THR A O 1
ATOM 832 N N . HIS A 1 109 ? 13.013 -8.103 -2.461 1.00 90.31 109 HIS A N 1
ATOM 833 C CA . HIS A 1 109 ? 12.631 -8.598 -3.782 1.00 90.31 109 HIS A CA 1
ATOM 834 C C . HIS A 1 109 ? 13.430 -9.856 -4.130 1.00 90.31 109 HIS A C 1
ATOM 836 O O . HIS A 1 109 ? 14.386 -10.204 -3.433 1.00 90.31 109 HIS A O 1
ATOM 842 N N . ASP A 1 110 ? 13.055 -10.523 -5.222 1.00 85.81 110 ASP A N 1
ATOM 843 C CA . ASP A 1 110 ? 13.796 -11.676 -5.728 1.00 85.81 110 ASP A CA 1
ATOM 844 C C . ASP A 1 110 ? 15.288 -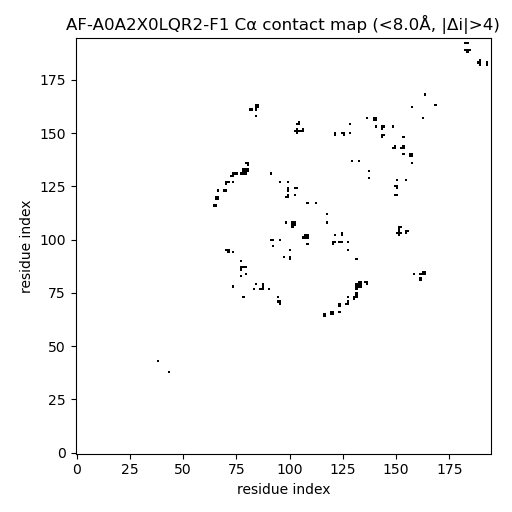11.312 -5.929 1.00 85.81 110 ASP A C 1
ATOM 846 O O . ASP A 1 110 ? 15.604 -10.343 -6.634 1.00 85.81 110 ASP A O 1
ATOM 850 N N . PRO A 1 111 ? 16.229 -12.045 -5.302 1.00 86.19 111 PRO A N 1
ATOM 851 C CA . PRO A 1 111 ? 17.657 -11.768 -5.427 1.00 86.19 111 PRO A CA 1
ATOM 852 C C . PRO A 1 111 ? 18.194 -11.893 -6.857 1.00 86.19 111 PRO A C 1
ATOM 854 O O . PRO A 1 111 ? 19.198 -11.253 -7.165 1.00 86.19 111 PRO A O 1
ATOM 857 N N . SER A 1 112 ? 17.542 -12.687 -7.715 1.00 88.50 112 SER A N 1
ATOM 858 C CA . SER A 1 112 ? 17.914 -12.862 -9.125 1.00 88.50 112 SER A CA 1
ATOM 859 C C . SER A 1 112 ? 17.628 -11.624 -9.980 1.00 88.50 112 SER A C 1
ATOM 861 O O . SER A 1 112 ? 18.172 -11.490 -11.076 1.00 88.50 112 SER A O 1
ATOM 863 N N . TRP A 1 113 ? 16.802 -10.695 -9.488 1.00 90.44 113 TRP A N 1
ATOM 864 C CA . TRP A 1 113 ? 16.448 -9.491 -10.225 1.00 90.44 113 TRP A CA 1
ATOM 865 C C . TRP A 1 113 ? 17.595 -8.474 -10.250 1.00 90.44 113 TRP A C 1
ATOM 867 O O . TRP A 1 113 ? 18.211 -8.202 -9.211 1.00 90.44 113 TRP A O 1
ATOM 877 N N . PRO A 1 114 ? 17.836 -7.818 -11.403 1.00 90.56 114 PRO A N 1
ATOM 878 C CA . PRO A 1 114 ? 18.769 -6.703 -11.485 1.00 90.56 114 PRO A CA 1
ATOM 879 C C . PRO A 1 114 ? 18.408 -5.584 -10.502 1.00 90.56 114 PRO A C 1
ATOM 881 O O . PRO A 1 114 ? 17.232 -5.285 -10.287 1.00 90.56 114 PRO A O 1
ATOM 884 N N . LEU A 1 115 ? 19.419 -4.892 -9.963 1.00 89.94 115 LEU A N 1
ATOM 885 C CA . LEU A 1 115 ? 19.214 -3.811 -8.990 1.00 89.94 115 LEU A CA 1
ATOM 886 C C . LEU A 1 115 ? 18.253 -2.729 -9.508 1.00 89.94 115 LEU A C 1
ATOM 888 O O . LEU A 1 115 ? 17.359 -2.315 -8.781 1.00 89.94 115 LEU A O 1
ATOM 892 N N . ALA A 1 116 ? 18.383 -2.336 -10.778 1.00 90.50 116 ALA A N 1
ATOM 893 C CA . ALA A 1 116 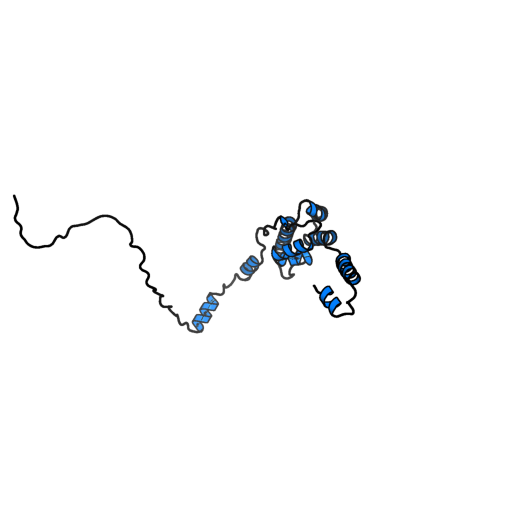? 17.515 -1.334 -11.396 1.00 90.50 116 ALA A CA 1
ATOM 894 C C . ALA A 1 116 ? 16.035 -1.758 -11.432 1.00 90.50 116 ALA A C 1
ATOM 896 O O . ALA A 1 116 ? 15.150 -0.919 -11.280 1.00 90.50 116 ALA A O 1
ATOM 897 N N . LEU A 1 117 ? 15.757 -3.055 -11.614 1.00 91.38 117 LEU A N 1
ATOM 898 C CA . LEU A 1 117 ? 14.396 -3.586 -11.572 1.00 91.38 117 LEU A CA 1
ATOM 899 C C . LEU A 1 117 ? 13.837 -3.515 -10.148 1.00 91.38 117 LEU A C 1
ATOM 901 O O . LEU A 1 117 ? 12.713 -3.052 -9.963 1.00 91.38 117 LEU A O 1
ATOM 905 N N . ARG A 1 118 ? 14.637 -3.913 -9.150 1.00 92.31 118 ARG A N 1
ATOM 906 C CA . ARG A 1 118 ? 14.253 -3.826 -7.734 1.00 92.31 118 ARG A CA 1
ATOM 907 C C . ARG A 1 118 ? 13.936 -2.388 -7.339 1.00 92.31 118 ARG A C 1
ATOM 909 O O . ARG A 1 118 ? 12.823 -2.138 -6.903 1.00 92.31 118 ARG A O 1
ATOM 916 N N . SER A 1 119 ? 14.826 -1.434 -7.617 1.00 93.19 119 SER A N 1
ATOM 917 C CA . SER A 1 119 ? 14.590 -0.017 -7.300 1.00 93.19 119 SER A CA 1
ATOM 918 C C . SER A 1 119 ? 13.295 0.522 -7.918 1.00 93.19 119 SER A C 1
ATOM 920 O O . SER A 1 119 ? 12.540 1.222 -7.253 1.00 93.19 119 SER A O 1
ATOM 922 N N . ARG A 1 120 ? 12.961 0.130 -9.157 1.00 94.62 120 ARG A N 1
ATOM 923 C CA . ARG A 1 120 ? 11.685 0.526 -9.776 1.00 94.62 120 ARG A CA 1
ATOM 924 C C . ARG A 1 120 ? 10.462 -0.029 -9.046 1.00 94.62 120 ARG A C 1
ATOM 926 O O . ARG A 1 120 ? 9.448 0.665 -8.965 1.00 94.62 120 ARG A O 1
ATOM 933 N N . TRP A 1 121 ? 10.528 -1.265 -8.559 1.00 95.12 121 TRP A N 1
ATOM 934 C CA . TRP A 1 121 ? 9.460 -1.854 -7.750 1.00 95.12 121 TRP A CA 1
ATOM 935 C C . TRP A 1 121 ? 9.372 -1.228 -6.359 1.00 95.12 121 TRP A C 1
ATOM 937 O O . TRP A 1 121 ? 8.263 -1.032 -5.868 1.00 95.12 121 TRP A O 1
ATOM 947 N N . GLU A 1 122 ? 10.498 -0.846 -5.761 1.00 95.44 122 GLU A N 1
ATOM 948 C CA . GLU A 1 122 ? 10.537 -0.139 -4.478 1.00 95.44 122 GLU A CA 1
ATOM 949 C C . GLU A 1 122 ? 9.874 1.243 -4.585 1.00 95.44 122 GLU A C 1
ATOM 951 O O . GLU A 1 122 ? 8.986 1.563 -3.791 1.00 95.44 122 GLU A O 1
ATOM 956 N N . ASP A 1 123 ? 10.210 2.018 -5.622 1.00 95.38 123 ASP A N 1
ATOM 957 C CA . ASP A 1 123 ? 9.574 3.311 -5.916 1.00 95.38 123 ASP A CA 1
ATOM 958 C C . ASP A 1 123 ? 8.075 3.158 -6.210 1.00 95.38 123 ASP A C 1
ATOM 960 O O . ASP A 1 123 ? 7.243 3.995 -5.841 1.00 95.38 123 ASP A O 1
ATOM 964 N N . TYR A 1 124 ? 7.700 2.083 -6.907 1.00 96.69 124 TYR A N 1
ATOM 965 C CA . TYR A 1 124 ? 6.302 1.763 -7.175 1.00 96.69 124 TYR A CA 1
ATOM 966 C C . TYR A 1 124 ? 5.548 1.412 -5.887 1.00 96.69 124 TYR A C 1
ATOM 968 O O . TYR A 1 124 ? 4.456 1.934 -5.661 1.00 96.69 124 TYR A O 1
ATOM 976 N N . ALA A 1 125 ? 6.143 0.600 -5.012 1.00 97.19 125 ALA A N 1
ATOM 977 C CA . ALA A 1 125 ? 5.576 0.237 -3.719 1.00 97.19 125 ALA A CA 1
ATOM 978 C C . ALA A 1 125 ? 5.425 1.453 -2.796 1.00 97.19 125 ALA A C 1
ATOM 980 O O . ALA A 1 125 ? 4.400 1.581 -2.131 1.00 97.19 125 ALA A O 1
ATOM 981 N N . ALA A 1 126 ? 6.389 2.380 -2.798 1.00 96.81 126 ALA A N 1
ATOM 982 C CA . ALA A 1 126 ? 6.297 3.628 -2.043 1.00 96.81 126 ALA A CA 1
ATOM 983 C C . ALA A 1 126 ? 5.097 4.478 -2.489 1.00 96.81 126 ALA A C 1
ATOM 985 O O . ALA A 1 126 ? 4.337 4.969 -1.654 1.00 96.81 126 ALA A O 1
ATOM 986 N N . ARG A 1 127 ? 4.878 4.610 -3.805 1.00 96.88 127 ARG A N 1
ATOM 987 C CA . ARG A 1 127 ? 3.719 5.333 -4.356 1.00 96.88 127 ARG A CA 1
ATOM 988 C C . ARG A 1 127 ? 2.399 4.624 -4.069 1.00 96.88 127 ARG A C 1
ATOM 990 O O . ARG A 1 127 ? 1.433 5.294 -3.716 1.00 96.88 127 ARG A O 1
ATOM 997 N N . ALA A 1 128 ? 2.361 3.299 -4.201 1.00 97.38 128 ALA A N 1
ATOM 998 C CA . ALA A 1 128 ? 1.190 2.485 -3.885 1.00 97.38 128 ALA A CA 1
ATOM 999 C C . ALA A 1 128 ? 0.793 2.635 -2.408 1.00 97.38 128 ALA A C 1
ATOM 1001 O O . ALA A 1 128 ? -0.348 2.983 -2.111 1.00 97.38 128 ALA A O 1
ATOM 1002 N N . LEU A 1 129 ? 1.762 2.480 -1.498 1.00 97.94 129 LEU A N 1
ATOM 1003 C CA . LEU A 1 129 ? 1.559 2.669 -0.066 1.00 97.94 129 LEU A CA 1
ATOM 1004 C C . LEU A 1 129 ? 1.100 4.097 0.237 1.00 97.94 129 LEU A C 1
ATOM 1006 O O . LEU A 1 129 ? 0.098 4.290 0.903 1.00 97.94 129 LEU A O 1
ATOM 1010 N N . ALA A 1 130 ? 1.764 5.122 -0.302 1.00 96.69 130 ALA A N 1
ATOM 1011 C CA . ALA A 1 130 ? 1.343 6.506 -0.090 1.00 96.69 130 ALA A CA 1
ATOM 1012 C C . ALA A 1 130 ? -0.062 6.806 -0.652 1.00 96.69 130 ALA A C 1
ATOM 1014 O O . ALA A 1 130 ? -0.738 7.712 -0.161 1.00 96.69 130 ALA A O 1
ATOM 1015 N N . GLY A 1 131 ? -0.498 6.086 -1.687 1.00 97.12 131 GLY A N 1
ATOM 1016 C CA . GLY A 1 131 ? -1.834 6.197 -2.268 1.00 97.12 131 GLY A CA 1
ATOM 1017 C C . GLY A 1 131 ? -2.938 5.596 -1.396 1.00 97.12 131 GLY A C 1
ATOM 1018 O O . GLY A 1 131 ? -4.071 6.066 -1.470 1.00 97.12 131 GLY A O 1
ATOM 1019 N N . SER A 1 132 ? -2.617 4.618 -0.544 1.00 98.12 132 SER A N 1
ATOM 1020 C CA . SER A 1 132 ? -3.588 3.926 0.314 1.00 98.12 132 SER A CA 1
ATOM 1021 C C . SER A 1 132 ? -3.779 4.558 1.695 1.00 98.12 132 SER A C 1
ATOM 1023 O O . SER A 1 132 ? -4.547 4.050 2.513 1.00 98.12 132 SER A O 1
ATOM 1025 N N . LEU A 1 133 ? -3.096 5.672 1.968 1.00 98.06 133 LEU A N 1
ATOM 1026 C CA . LEU A 1 133 ? -3.140 6.365 3.254 1.00 98.06 133 LEU A CA 1
ATOM 1027 C C . LEU A 1 133 ? -3.986 7.635 3.191 1.00 98.06 133 LEU A C 1
ATOM 1029 O O . LEU A 1 133 ? -3.977 8.377 2.201 1.00 98.06 133 LEU A O 1
ATOM 1033 N N . THR A 1 134 ? -4.657 7.928 4.301 1.00 97.12 134 THR A N 1
ATOM 1034 C CA . THR A 1 134 ? -5.283 9.230 4.540 1.00 97.12 134 THR A CA 1
ATOM 1035 C C . THR A 1 134 ? -4.219 10.276 4.883 1.00 97.12 134 THR A C 1
ATOM 1037 O O . THR A 1 134 ? -3.053 9.965 5.131 1.00 97.12 134 THR A O 1
ATOM 1040 N N . VAL A 1 135 ? -4.608 11.554 4.899 1.00 94.62 135 VAL A N 1
ATOM 1041 C CA . VAL A 1 135 ? -3.704 12.642 5.317 1.00 94.62 135 VAL A CA 1
ATOM 1042 C C . VAL A 1 135 ? -3.193 12.408 6.741 1.00 94.62 135 VAL A C 1
ATOM 1044 O O . VAL A 1 135 ? -2.009 12.604 7.004 1.00 94.62 135 VAL A O 1
ATOM 1047 N N . THR A 1 136 ? -4.064 11.935 7.634 1.00 94.19 136 THR A N 1
ATOM 1048 C CA . THR A 1 136 ? -3.728 11.655 9.031 1.00 94.19 136 THR A CA 1
ATOM 1049 C C . THR A 1 136 ? -2.733 10.505 9.147 1.00 94.19 136 THR A C 1
ATOM 1051 O O . THR A 1 136 ? -1.690 10.665 9.774 1.00 94.19 136 THR A O 1
ATOM 1054 N N . THR A 1 137 ? -2.991 9.368 8.494 1.00 95.75 137 THR A N 1
ATOM 1055 C CA . THR A 1 137 ? -2.124 8.183 8.625 1.00 95.75 137 THR A CA 1
ATOM 1056 C C . THR A 1 137 ? -0.786 8.331 7.897 1.00 95.75 137 THR A C 1
ATOM 1058 O O . THR A 1 137 ? 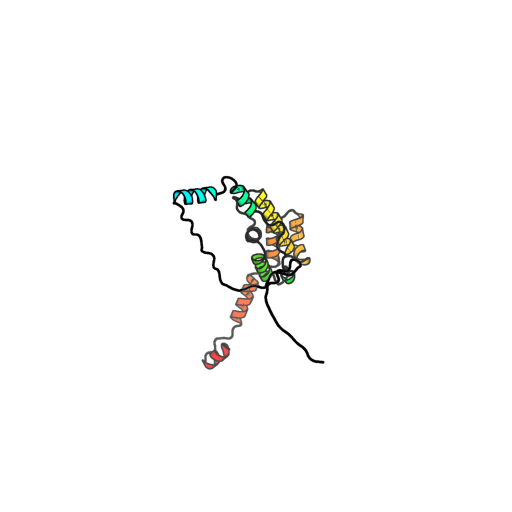0.202 7.704 8.280 1.00 95.75 137 THR A O 1
ATOM 1061 N N . LYS A 1 138 ? -0.679 9.249 6.924 1.00 95.94 138 LYS A N 1
ATOM 1062 C CA . LYS A 1 138 ? 0.615 9.653 6.342 1.00 95.94 138 LYS A CA 1
ATOM 1063 C C . LYS A 1 138 ? 1.575 10.270 7.357 1.00 95.94 138 LYS A C 1
ATOM 1065 O O . LYS A 1 138 ? 2.786 10.139 7.180 1.00 95.94 138 LYS A O 1
ATOM 1070 N N . ALA A 1 139 ? 1.074 10.925 8.405 1.00 95.38 139 ALA A N 1
ATOM 1071 C CA . ALA A 1 139 ? 1.932 11.531 9.422 1.00 95.38 139 ALA A CA 1
ATOM 1072 C C . ALA A 1 139 ? 2.815 10.483 10.124 1.00 95.38 139 ALA A C 1
ATOM 1074 O O . ALA A 1 139 ? 3.974 10.766 10.423 1.00 95.38 139 ALA A O 1
ATOM 1075 N N . THR A 1 140 ? 2.311 9.256 10.286 1.00 96.19 140 THR A N 1
ATOM 1076 C CA . THR A 1 140 ? 3.010 8.125 10.919 1.00 96.19 140 THR A CA 1
ATOM 1077 C C . THR A 1 140 ? 4.287 7.725 10.180 1.00 96.19 140 THR A C 1
ATOM 1079 O O . THR A 1 140 ? 5.268 7.330 10.806 1.00 96.19 140 THR A O 1
ATOM 1082 N N . ILE A 1 141 ? 4.318 7.868 8.851 1.00 96.69 141 ILE A N 1
ATOM 1083 C CA . ILE A 1 141 ? 5.475 7.488 8.022 1.00 96.69 141 ILE A CA 1
ATOM 1084 C C . ILE A 1 141 ? 6.360 8.678 7.631 1.00 96.69 141 ILE A C 1
ATOM 1086 O O . ILE A 1 141 ? 7.465 8.483 7.127 1.00 96.69 141 ILE A O 1
ATOM 1090 N N . GLY A 1 142 ? 5.908 9.912 7.880 1.00 94.94 142 GLY A N 1
ATOM 1091 C CA . GLY A 1 142 ? 6.621 11.143 7.525 1.00 94.94 142 GLY A CA 1
ATOM 1092 C C . GLY A 1 142 ? 8.086 11.178 7.988 1.00 94.94 142 GLY A C 1
ATOM 1093 O O . GLY A 1 142 ? 8.961 11.405 7.151 1.00 94.94 142 GLY A O 1
ATOM 1094 N N . PRO A 1 143 ? 8.393 10.896 9.270 1.00 96.56 143 PRO A N 1
ATOM 1095 C CA . PRO A 1 143 ? 9.773 10.878 9.767 1.00 96.56 143 PRO A CA 1
ATOM 1096 C C . PRO A 1 143 ? 10.672 9.834 9.082 1.00 96.56 143 PRO A C 1
ATOM 1098 O O . PRO A 1 143 ? 11.860 10.075 8.858 1.00 96.56 143 PRO A O 1
ATOM 1101 N N . ILE A 1 144 ? 10.111 8.679 8.711 1.00 96.62 144 ILE A N 1
ATOM 1102 C CA . ILE A 1 144 ? 10.846 7.598 8.036 1.00 96.62 144 ILE A CA 1
ATOM 1103 C C . ILE A 1 144 ? 11.221 8.042 6.625 1.00 96.62 144 ILE A C 1
ATOM 1105 O O . ILE A 1 144 ? 12.380 7.958 6.232 1.00 96.62 144 ILE A O 1
ATOM 1109 N N . VAL A 1 145 ? 10.263 8.598 5.883 1.00 94.75 145 VAL A N 1
ATOM 1110 C CA . VAL A 1 145 ? 10.510 9.104 4.527 1.00 94.75 145 VAL A CA 1
ATOM 1111 C C . VAL A 1 145 ? 11.540 10.242 4.539 1.00 94.75 145 VAL A C 1
ATOM 1113 O O . VAL A 1 145 ? 12.432 10.270 3.695 1.00 94.75 145 VAL A O 1
ATOM 1116 N N . GLN A 1 146 ? 11.478 11.150 5.520 1.00 94.75 146 GLN A N 1
ATOM 1117 C CA . GLN A 1 146 ? 12.428 12.268 5.653 1.00 94.75 146 GLN A CA 1
ATOM 1118 C C . GLN A 1 146 ? 13.874 11.823 5.898 1.00 94.75 146 GLN A C 1
ATOM 1120 O O . GLN A 1 146 ? 14.806 12.529 5.521 1.00 94.75 146 GLN A O 1
ATOM 1125 N N . THR A 1 147 ? 14.067 10.659 6.516 1.00 95.88 147 THR A N 1
ATOM 1126 C CA . THR A 1 147 ? 15.392 10.082 6.785 1.00 95.88 147 THR A CA 1
ATOM 1127 C C . THR A 1 147 ? 15.866 9.134 5.679 1.00 95.88 147 THR A C 1
ATOM 1129 O O . THR A 1 147 ? 16.921 8.519 5.810 1.00 95.88 147 THR A O 1
ATOM 1132 N N . GLY A 1 148 ? 15.123 9.039 4.569 1.00 93.06 148 GLY A N 1
ATOM 1133 C CA . GLY A 1 148 ? 15.444 8.153 3.448 1.00 93.06 148 GLY A CA 1
ATOM 1134 C C . GLY A 1 148 ? 15.078 6.689 3.696 1.00 93.06 148 GLY A C 1
ATOM 1135 O O . GLY A 1 148 ? 15.655 5.802 3.072 1.00 93.06 148 GLY A O 1
ATOM 1136 N N . GLY A 1 149 ? 14.153 6.420 4.620 1.00 94.50 149 GLY A N 1
ATOM 1137 C CA . GLY A 1 149 ? 13.684 5.071 4.904 1.00 94.50 149 GLY A CA 1
ATOM 1138 C C . GLY A 1 149 ? 12.854 4.466 3.769 1.00 94.50 149 GLY A C 1
ATOM 1139 O O . GLY A 1 149 ? 12.269 5.165 2.939 1.00 94.50 149 GLY A O 1
ATOM 1140 N N . SER A 1 150 ? 12.795 3.137 3.739 1.00 96.75 150 SER A N 1
ATOM 1141 C CA . SER A 1 150 ? 12.122 2.386 2.678 1.00 96.75 150 SER A CA 1
ATOM 1142 C C . SER A 1 150 ? 10.607 2.284 2.886 1.00 96.75 150 SER A C 1
ATOM 1144 O O . SER A 1 150 ? 10.085 2.441 3.995 1.00 96.75 150 SER A O 1
ATOM 1146 N N . ALA A 1 151 ? 9.876 1.935 1.821 1.00 97.00 151 ALA A N 1
ATOM 1147 C CA . ALA A 1 151 ? 8.442 1.653 1.917 1.00 97.00 151 ALA A CA 1
ATOM 1148 C C . ALA A 1 151 ? 8.137 0.476 2.866 1.00 97.00 151 ALA A C 1
ATOM 1150 O O . ALA A 1 151 ? 7.105 0.476 3.530 1.00 97.00 151 ALA A O 1
ATOM 1151 N N . HIS A 1 152 ? 9.052 -0.491 2.988 1.00 98.00 152 HIS A N 1
ATOM 1152 C CA . HIS A 1 152 ? 8.946 -1.565 3.976 1.00 98.00 152 HIS A CA 1
ATOM 1153 C C . HIS A 1 152 ? 9.032 -1.041 5.417 1.00 98.00 152 HIS A C 1
ATOM 1155 O O . HIS A 1 152 ? 8.226 -1.419 6.261 1.00 98.00 152 HIS A O 1
ATOM 1161 N N . GLN A 1 153 ? 9.955 -0.123 5.714 1.00 98.12 153 GLN A N 1
ATOM 1162 C CA . GLN A 1 153 ? 10.022 0.492 7.045 1.00 98.12 153 GLN A CA 1
ATOM 1163 C C . GLN A 1 153 ? 8.760 1.306 7.352 1.00 98.12 153 GLN A C 1
ATOM 1165 O O . GLN A 1 153 ? 8.247 1.253 8.468 1.00 98.12 153 GLN A O 1
ATOM 1170 N N . CYS A 1 154 ? 8.222 2.004 6.347 1.00 98.06 154 CYS A N 1
ATOM 1171 C CA . CYS A 1 154 ? 6.938 2.693 6.457 1.00 98.06 154 CYS A CA 1
ATOM 1172 C C . CYS A 1 154 ? 5.798 1.710 6.766 1.00 98.06 154 CYS A C 1
ATOM 1174 O O . CYS A 1 154 ? 5.006 1.960 7.669 1.00 98.06 154 CYS A O 1
ATOM 1176 N N . TRP A 1 155 ? 5.745 0.571 6.067 1.00 97.75 155 TRP A N 1
ATOM 1177 C CA . TRP A 1 155 ? 4.787 -0.503 6.335 1.00 97.75 155 TRP A CA 1
ATOM 1178 C C . TRP A 1 155 ? 4.872 -1.007 7.778 1.00 97.75 155 TRP A C 1
ATOM 1180 O O . TRP A 1 155 ? 3.852 -1.092 8.454 1.00 97.75 155 TRP A O 1
ATOM 1190 N N . LEU A 1 156 ? 6.079 -1.296 8.274 1.00 97.31 156 LE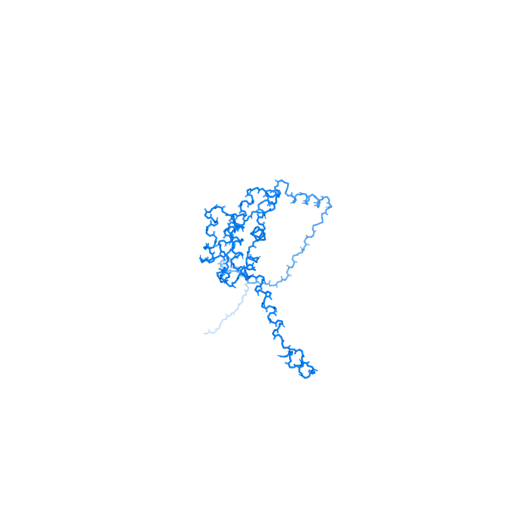U A N 1
ATOM 1191 C CA . LEU A 1 156 ? 6.275 -1.769 9.647 1.00 97.31 156 LEU A CA 1
ATOM 1192 C C . LEU A 1 156 ? 5.797 -0.754 10.687 1.00 97.31 156 LEU A C 1
ATOM 1194 O O . LEU A 1 156 ? 5.190 -1.147 11.678 1.00 97.31 156 LEU A O 1
ATOM 1198 N N . ALA A 1 157 ? 6.039 0.538 10.466 1.00 97.00 157 ALA A N 1
ATOM 1199 C CA . ALA A 1 157 ? 5.573 1.582 11.374 1.00 97.00 157 ALA A CA 1
ATOM 1200 C C . ALA A 1 157 ? 4.043 1.694 11.398 1.00 97.00 157 ALA A C 1
ATOM 1202 O O . ALA A 1 157 ? 3.458 1.851 12.466 1.00 97.00 157 ALA A O 1
ATOM 1203 N N . LEU A 1 158 ? 3.393 1.565 10.237 1.00 97.19 158 LEU A N 1
ATOM 1204 C CA . LEU A 1 158 ? 1.934 1.523 10.150 1.00 97.19 158 LEU A CA 1
ATOM 1205 C C . LEU A 1 158 ? 1.377 0.284 10.853 1.00 97.19 158 LEU A C 1
ATOM 1207 O O . LEU A 1 158 ? 0.479 0.412 11.677 1.00 97.19 158 LEU A O 1
ATOM 1211 N N . ALA A 1 159 ? 1.943 -0.893 10.586 1.00 94.94 159 ALA A N 1
ATOM 1212 C CA . ALA A 1 159 ? 1.541 -2.134 11.237 1.00 94.94 159 ALA A CA 1
ATOM 1213 C C . ALA A 1 159 ? 1.705 -2.052 12.760 1.00 94.94 159 ALA A C 1
ATOM 1215 O O . ALA A 1 159 ? 0.793 -2.398 13.496 1.00 94.94 159 ALA A O 1
ATOM 1216 N N . ALA A 1 160 ? 2.824 -1.522 13.250 1.00 94.00 160 ALA A N 1
ATOM 1217 C CA . ALA A 1 160 ? 3.053 -1.368 14.684 1.00 94.00 160 ALA A CA 1
ATOM 1218 C C . ALA A 1 160 ? 2.067 -0.401 15.362 1.00 94.00 160 ALA A C 1
ATOM 1220 O O . ALA A 1 160 ? 1.832 -0.524 16.561 1.00 94.00 160 ALA A O 1
ATOM 1221 N N . HIS A 1 161 ? 1.526 0.570 14.621 1.00 93.94 161 HIS A N 1
ATOM 1222 C CA . HIS A 1 161 ? 0.638 1.593 15.169 1.00 93.94 161 HIS A CA 1
ATOM 1223 C C . HIS A 1 161 ? -0.848 1.236 15.046 1.00 93.94 161 HIS A C 1
ATOM 1225 O O . HIS A 1 161 ? -1.610 1.507 15.968 1.00 93.94 161 HIS A O 1
ATOM 1231 N N . TYR A 1 162 ? -1.252 0.652 13.917 1.00 94.06 162 TYR A N 1
ATOM 1232 C CA . TYR A 1 162 ? -2.658 0.442 13.561 1.00 94.06 162 TYR A CA 1
ATOM 1233 C C . TYR A 1 162 ? -3.086 -1.026 13.584 1.00 94.06 162 TYR A C 1
ATOM 1235 O O . TYR A 1 162 ? -4.285 -1.295 13.640 1.00 94.06 162 TYR A O 1
ATOM 1243 N N . ALA A 1 163 ? -2.155 -1.988 13.527 1.00 91.25 163 ALA A N 1
ATOM 1244 C CA . ALA A 1 163 ? -2.559 -3.385 13.596 1.00 91.25 163 ALA A CA 1
ATOM 1245 C C . ALA A 1 163 ? -3.171 -3.679 14.971 1.00 91.25 163 ALA A C 1
ATOM 1247 O O . ALA A 1 163 ? -2.606 -3.276 15.995 1.00 91.25 163 ALA A O 1
ATOM 1248 N N . PRO A 1 164 ? -4.306 -4.398 15.020 1.00 83.69 164 PRO A N 1
ATOM 1249 C CA . PRO A 1 164 ? -4.873 -4.817 16.286 1.00 83.69 164 PRO A CA 1
ATOM 1250 C C . PRO A 1 164 ? -3.838 -5.651 17.036 1.00 83.69 164 PRO A C 1
ATOM 1252 O O . PRO A 1 164 ? -3.185 -6.527 16.468 1.00 83.69 164 PRO A O 1
ATOM 1255 N N . SER A 1 165 ? -3.677 -5.377 18.328 1.00 78.94 165 SER A N 1
ATOM 1256 C CA . SER A 1 165 ? -2.819 -6.212 19.157 1.00 78.94 165 SER A CA 1
ATOM 1257 C C . SER A 1 165 ? -3.408 -7.619 19.198 1.00 78.94 165 SER A C 1
ATOM 1259 O O . SER A 1 165 ? -4.559 -7.788 19.607 1.00 78.94 165 SER A O 1
ATOM 1261 N N . ASP A 1 166 ? -2.617 -8.634 18.846 1.00 70.62 166 ASP A N 1
ATOM 1262 C CA . ASP A 1 166 ? -3.013 -10.041 18.985 1.00 70.62 166 ASP A CA 1
ATOM 1263 C C . ASP A 1 166 ? -3.567 -10.319 20.391 1.00 70.62 166 ASP A C 1
ATOM 1265 O O . ASP A 1 166 ? -4.570 -11.008 20.556 1.00 70.62 166 ASP A O 1
ATOM 1269 N N . ALA A 1 167 ? -2.981 -9.702 21.423 1.00 62.78 167 ALA A N 1
ATOM 1270 C CA . ALA A 1 167 ? -3.449 -9.818 22.799 1.00 62.78 167 ALA A CA 1
ATOM 1271 C C . ALA A 1 167 ? -4.873 -9.271 23.000 1.00 62.78 167 ALA A C 1
ATOM 1273 O O . ALA A 1 167 ? -5.639 -9.855 23.763 1.00 62.78 167 ALA A O 1
ATOM 1274 N N . GLN A 1 168 ? -5.254 -8.188 22.315 1.00 66.38 168 GLN A N 1
ATOM 1275 C CA . GLN A 1 168 ? -6.622 -7.668 22.362 1.00 66.38 168 GLN A CA 1
ATOM 1276 C C . GLN A 1 168 ? -7.596 -8.607 21.645 1.00 66.38 168 GLN A C 1
ATOM 1278 O O . GLN A 1 168 ? -8.642 -8.925 22.215 1.00 66.38 168 GLN A O 1
ATOM 1283 N N . ALA A 1 169 ? -7.225 -9.122 20.469 1.00 67.50 169 ALA A N 1
ATOM 1284 C CA . ALA A 1 169 ? -8.030 -10.102 19.739 1.00 67.50 169 ALA A CA 1
ATOM 1285 C C . ALA A 1 169 ? -8.262 -11.380 20.569 1.00 67.50 169 ALA A C 1
ATOM 1287 O O . ALA A 1 169 ? -9.400 -11.821 20.733 1.00 67.50 169 ALA A O 1
ATOM 1288 N N . TYR A 1 170 ? -7.210 -11.921 21.194 1.00 70.69 170 TYR A N 1
ATOM 1289 C CA . TYR A 1 170 ? -7.338 -13.058 22.107 1.00 70.69 170 TYR A CA 1
ATOM 1290 C C . TYR A 1 170 ? -8.116 -12.704 23.377 1.00 70.69 170 TYR A C 1
ATOM 1292 O O . TYR A 1 170 ? -8.893 -13.527 23.850 1.00 70.69 170 TYR A O 1
ATOM 1300 N N . SER A 1 171 ? -7.971 -11.495 23.930 1.00 73.69 171 SER A N 1
ATOM 1301 C CA . SER A 1 171 ? -8.710 -11.095 25.136 1.00 73.69 171 SER A CA 1
ATOM 1302 C C . SER A 1 171 ? -10.223 -11.045 24.915 1.00 73.69 171 SER A C 1
ATOM 1304 O O . SER A 1 171 ? -10.970 -11.450 25.804 1.00 73.69 171 SER A O 1
ATOM 1306 N N . ALA A 1 172 ? -10.673 -10.613 23.730 1.00 77.31 172 ALA A N 1
ATOM 1307 C CA . ALA A 1 172 ? -12.083 -10.617 23.359 1.00 77.31 172 ALA A CA 1
ATOM 1308 C C . ALA A 1 172 ? -12.617 -12.054 23.277 1.00 77.31 172 ALA A C 1
ATOM 1310 O O . ALA A 1 172 ? -13.603 -12.374 23.935 1.00 77.31 172 ALA A O 1
ATOM 1311 N N . LEU A 1 173 ? -11.900 -12.947 22.586 1.00 83.31 173 LEU A N 1
ATOM 1312 C CA . LEU A 1 173 ? -12.261 -14.367 22.490 1.00 83.31 173 LEU A CA 1
ATOM 1313 C C . LEU A 1 173 ? -12.285 -15.063 23.857 1.00 83.31 173 LEU A C 1
ATOM 1315 O O . LEU A 1 173 ? -13.195 -15.834 24.152 1.00 83.31 173 LEU A O 1
ATOM 1319 N N . ILE A 1 174 ? -11.297 -14.780 24.709 1.00 84.25 174 ILE A N 1
ATOM 1320 C CA . ILE A 1 174 ? -11.226 -15.319 26.071 1.00 84.25 174 ILE A CA 1
ATOM 1321 C C . ILE A 1 174 ? -12.413 -14.814 26.897 1.00 84.25 174 ILE A C 1
ATOM 1323 O O . ILE A 1 174 ? -13.059 -15.599 27.590 1.00 84.25 174 ILE A O 1
ATOM 1327 N N . LYS A 1 175 ? -12.729 -13.517 26.822 1.00 84.94 175 LYS A N 1
ATOM 1328 C CA . LYS A 1 175 ? -13.862 -12.932 27.543 1.00 84.94 175 LYS A CA 1
ATOM 1329 C C . LYS A 1 175 ? -15.191 -13.511 27.071 1.00 84.94 175 LYS A C 1
ATOM 1331 O O . LYS A 1 175 ? -16.010 -13.835 27.925 1.00 84.94 175 LYS A O 1
ATOM 1336 N N . ASP A 1 176 ? -15.391 -13.685 25.769 1.00 86.50 176 ASP A N 1
ATOM 1337 C CA . ASP A 1 176 ? -16.598 -14.311 25.222 1.00 86.50 176 ASP A CA 1
ATOM 1338 C C . ASP A 1 176 ? -16.711 -15.768 25.670 1.00 86.50 176 ASP A C 1
ATOM 1340 O O . ASP A 1 176 ? -17.777 -16.197 26.107 1.00 86.50 176 ASP A O 1
ATOM 1344 N N . TYR A 1 177 ? -15.596 -16.505 25.680 1.00 83.88 177 TYR A N 1
ATOM 1345 C CA . TYR A 1 177 ? -15.564 -17.879 26.172 1.00 83.88 177 TYR A CA 1
ATOM 1346 C C . TYR A 1 177 ? -15.977 -17.989 27.644 1.00 83.88 177 TYR A C 1
ATOM 1348 O O . TYR A 1 177 ? -16.808 -18.825 27.989 1.00 83.88 177 TYR A O 1
ATOM 1356 N N . PHE A 1 178 ? -15.444 -17.128 28.517 1.00 84.75 178 PHE A N 1
ATOM 1357 C CA . PHE A 1 178 ? -15.822 -17.115 29.935 1.00 84.75 178 PHE A CA 1
ATOM 1358 C C . PHE A 1 178 ? -17.199 -16.492 30.200 1.00 84.75 178 PHE A C 1
ATOM 1360 O O . PHE A 1 178 ? -17.790 -16.755 31.245 1.00 84.75 178 PHE A O 1
ATOM 1367 N N . SER A 1 179 ? -17.712 -15.682 29.272 1.00 86.50 179 SER A N 1
ATOM 1368 C CA . SER A 1 179 ? -19.065 -15.115 29.330 1.00 86.50 179 SER A CA 1
ATOM 1369 C C . SER A 1 179 ? -20.135 -16.060 28.780 1.00 86.50 179 SER A C 1
ATOM 1371 O O . SER A 1 179 ? -21.322 -15.757 28.913 1.00 86.50 179 SER A O 1
ATOM 1373 N N . MET A 1 180 ? -19.755 -17.190 28.165 1.00 84.94 180 MET A N 1
ATOM 1374 C CA . MET A 1 180 ? -20.730 -18.141 27.638 1.00 84.94 180 MET A CA 1
ATOM 1375 C C . MET A 1 180 ? -21.603 -18.706 28.770 1.00 84.94 180 MET A C 1
ATOM 1377 O O . MET A 1 180 ? -21.075 -19.152 29.795 1.00 84.94 180 MET A O 1
ATOM 1381 N N . PRO A 1 181 ? -22.939 -18.733 28.594 1.00 81.56 181 PRO A N 1
ATOM 1382 C CA . PRO A 1 181 ? -23.822 -19.370 29.558 1.00 81.56 181 PRO A CA 1
ATOM 1383 C C . PRO A 1 181 ? -23.434 -20.845 29.730 1.00 81.56 181 PRO A C 1
ATOM 1385 O O . PRO A 1 181 ? -23.098 -21.500 28.739 1.00 81.56 181 PRO A O 1
ATOM 1388 N N . PRO A 1 182 ? -23.500 -21.399 30.952 1.00 80.62 182 PRO A N 1
ATOM 1389 C CA . PRO A 1 182 ? -23.250 -22.818 31.159 1.00 80.62 182 PRO A CA 1
ATOM 1390 C C . PRO A 1 182 ? -24.221 -23.657 30.325 1.00 80.62 182 PRO A C 1
ATOM 1392 O O . PRO A 1 182 ? -25.397 -23.309 30.193 1.00 80.62 182 PRO A O 1
ATOM 1395 N N . CYS A 1 183 ? -23.727 -24.781 29.795 1.00 83.50 183 CYS A N 1
ATOM 1396 C CA . CYS A 1 183 ? -24.550 -25.711 29.030 1.00 83.50 183 CYS A CA 1
ATOM 1397 C C . CYS A 1 183 ? -25.776 -26.126 29.868 1.00 83.50 183 CYS A C 1
ATOM 1399 O O . CYS A 1 183 ? -25.606 -26.608 30.997 1.00 83.50 183 CYS A O 1
ATOM 1401 N N . PRO A 1 184 ? -27.005 -25.936 29.361 1.00 86.94 184 PRO A N 1
ATOM 1402 C CA . PRO A 1 184 ? -28.202 -26.272 30.110 1.00 86.94 184 PRO A CA 1
ATOM 1403 C C . PRO A 1 184 ? -28.266 -27.778 30.399 1.00 86.94 184 PRO A C 1
ATOM 1405 O O . PRO A 1 184 ? -28.057 -28.587 29.496 1.00 86.94 184 PRO A O 1
ATOM 1408 N N . PRO A 1 185 ? -28.631 -28.192 31.624 1.00 86.31 185 PRO A N 1
ATOM 1409 C CA . PRO A 1 185 ? -28.679 -29.608 31.991 1.00 86.31 185 PRO A CA 1
ATOM 1410 C C . PRO A 1 185 ? -29.895 -30.347 31.411 1.00 86.31 185 PRO A C 1
ATOM 1412 O O . PRO A 1 185 ? -30.042 -31.550 31.614 1.00 86.31 185 PRO A O 1
ATOM 1415 N N . THR A 1 186 ? -30.803 -29.644 30.728 1.00 90.94 186 THR A N 1
ATOM 1416 C CA . THR A 1 186 ? -32.039 -30.209 30.184 1.00 90.94 186 THR A CA 1
ATOM 1417 C C . THR A 1 186 ? -32.114 -30.016 28.679 1.00 90.94 186 THR A C 1
ATOM 1419 O O . THR A 1 186 ? -31.673 -29.003 28.140 1.00 90.94 186 THR A O 1
ATOM 1422 N N . TRP A 1 187 ? -32.756 -30.968 28.003 1.00 83.06 187 TRP A N 1
ATOM 1423 C CA . TRP A 1 187 ? -33.004 -30.896 26.562 1.00 83.06 187 TRP A CA 1
ATOM 1424 C C . TRP A 1 187 ? -33.789 -29.638 26.157 1.00 83.06 187 TRP A C 1
ATOM 1426 O O . TRP A 1 187 ? -33.447 -28.969 25.186 1.00 83.06 187 TRP A O 1
ATOM 1436 N N . ALA A 1 188 ? -34.807 -29.269 26.944 1.00 87.50 188 ALA A N 1
ATOM 1437 C CA . ALA A 1 188 ? -35.567 -28.040 26.726 1.00 87.50 188 ALA A CA 1
ATOM 1438 C C . ALA A 1 188 ? -34.691 -26.782 26.871 1.00 87.50 188 ALA A C 1
ATOM 1440 O O . ALA A 1 188 ? -34.819 -25.857 26.075 1.00 87.50 188 ALA A O 1
ATOM 1441 N N . GLY A 1 189 ? -33.773 -26.766 27.845 1.00 84.06 189 GLY A N 1
ATOM 1442 C CA . GLY A 1 189 ? -32.808 -25.682 28.011 1.00 84.06 189 GLY A CA 1
ATOM 1443 C C . GLY A 1 189 ? -31.807 -25.611 26.858 1.00 84.06 189 GLY A C 1
ATOM 1444 O O . GLY A 1 189 ? -31.526 -24.523 26.371 1.00 84.06 189 GLY A O 1
ATOM 1445 N N . PHE A 1 190 ? -31.317 -26.754 26.373 1.00 83.56 190 PHE A N 1
ATOM 1446 C CA . PHE A 1 190 ? -30.382 -26.818 25.248 1.00 83.56 190 PHE A CA 1
ATOM 1447 C C . PHE A 1 190 ? -30.990 -26.262 23.948 1.00 83.56 190 PHE A C 1
ATOM 1449 O O . PHE A 1 190 ? -30.349 -25.475 23.252 1.00 83.56 190 PHE A O 1
ATOM 1456 N N . ASN A 1 191 ? -32.254 -26.585 23.654 1.00 82.75 191 ASN A N 1
ATOM 1457 C CA . ASN A 1 191 ? -32.971 -26.015 22.504 1.00 82.75 191 ASN A CA 1
ATOM 1458 C C . ASN A 1 191 ? -33.184 -24.497 22.621 1.00 82.75 191 ASN A C 1
ATOM 1460 O O . ASN A 1 191 ? -33.228 -23.812 21.606 1.00 82.75 191 ASN A O 1
ATOM 1464 N N . ALA A 1 192 ? -33.310 -23.961 23.837 1.00 79.19 192 ALA A N 1
ATOM 1465 C CA . ALA A 1 192 ? -33.406 -22.518 24.065 1.00 79.19 192 ALA A CA 1
ATOM 1466 C C . ALA A 1 192 ? -32.040 -21.806 24.043 1.00 79.19 192 ALA A C 1
ATOM 1468 O O . ALA A 1 192 ? -31.995 -20.594 23.899 1.00 79.19 192 ALA A O 1
ATOM 1469 N N . TRP A 1 193 ? -30.937 -22.542 24.205 1.00 76.81 193 TRP A N 1
ATOM 1470 C CA . TRP A 1 193 ? -29.565 -22.016 24.185 1.00 76.81 193 TRP A CA 1
ATOM 1471 C C . TRP A 1 193 ? -28.970 -21.929 22.771 1.00 76.81 193 TRP A C 1
ATOM 1473 O O . TRP A 1 193 ? -28.004 -21.209 22.549 1.00 76.81 193 TRP A O 1
ATOM 1483 N N . THR A 1 194 ? -29.539 -22.673 21.822 1.00 71.06 194 THR A N 1
ATOM 1484 C CA . THR A 1 194 ? -29.065 -22.780 20.431 1.00 71.06 194 THR A CA 1
ATOM 1485 C C . THR A 1 194 ? -29.881 -21.960 19.420 1.00 71.06 194 THR A C 1
ATOM 1487 O O . THR A 1 194 ? -29.493 -21.916 18.254 1.00 71.06 194 THR A O 1
ATOM 1490 N N . ASN A 1 195 ? -30.979 -21.323 19.851 1.00 56.94 195 ASN A N 1
ATOM 1491 C CA . ASN A 1 195 ? -31.823 -20.410 19.060 1.00 56.94 195 ASN A CA 1
ATOM 1492 C C . ASN A 1 195 ? -31.659 -18.967 19.540 1.00 56.94 195 ASN A C 1
ATOM 1494 O O . ASN A 1 195 ? -31.785 -18.061 18.690 1.00 56.94 195 ASN A O 1
#

Radius of gyration: 37.22 Å; Cα contacts (8 Å, |Δi|>4): 115; chains: 1; bounding box: 88×46×112 Å

Mean predicted aligned error: 17.97 Å

Organism: NCBI:txid796604

Sequence (195 aa):
MSPPSPSAAGDLDVQSDMATTPPPPSSINDVAPTTSVTLTQEQFDELIRNQRPARDDDAFSMRQLLPPANPPVFPDDSKLTEDNYVDWDLTMSVTFAREVCAYLRKGTHDPSWPLALRSRWEDYAARALAGSLTVTTKATIGPIVQTGGSAHQCWLALAAHYAPSDAQAYSALIKDYFSMPPCPPTWAGFNAWTN

Secondary structure (DSSP, 8-state):
---------------------PPPP---------------HHHHHHHHHHHS-TT-HHHHHHHHTSPPSSPPPPPGGGSB-SS-HHHHHHHHHHHS-HHHHHHHHHS---TTS-HHHHHHHHHHHHHHHHHTB-HHHHHHHHHHHHTT--HHHHHHHHHHHHSPPHHHHHHHHHHHHHHSPPPPSSHHHHHHH--

Foldseek 3Di:
DDDDDDDDDDDDDDDDDDDDDDDDDDDDDDPDDDDDDDDDPVRVVVVVVVVPPPDCCVVVVVVVLADPPAFFQQDPVLADDQARVVSVLVSLCVRGDPQLNCCLAPVDGDPPDDPVRVVRSQVRSQRSNVNRHDPVLVVQCVVCVVVVHTSNVSSVSSCVRRPPDPVVVVVVVVVVVVVQDPQDPDPVVNVVSVD

Solvent-accessible surface area (backbone atoms only — not comparable to full-atom values): 12441 Å² total; per-residue (Å²): 133,84,88,84,85,82,89,80,82,89,82,88,87,80,82,86,87,80,90,81,81,85,82,82,90,80,92,70,94,76,80,74,81,82,82,81,80,86,70,53,72,68,56,46,53,48,50,55,54,71,68,47,74,86,87,49,60,72,61,53,53,51,59,69,68,50,71,69,97,64,67,72,85,55,60,80,92,54,30,39,53,82,85,39,36,70,62,24,55,51,48,49,60,75,65,45,58,67,68,42,55,44,23,37,75,67,66,52,71,70,84,89,54,54,68,73,59,48,52,53,44,49,57,46,33,36,52,41,54,62,55,37,40,36,82,72,55,44,59,76,33,44,70,43,54,76,73,70,49,51,49,27,57,38,42,51,52,48,46,74,70,37,46,79,53,67,68,57,58,49,48,52,54,52,50,51,63,74,64,49,76,77,83,51,97,40,73,72,46,41,59,66,72,76,110

pLDDT: mean 78.4, std 21.28, range [29.14, 98.25]